Protein AF-0000000087542962 (afdb_homodimer)

InterPro domains:
  IPR029068 Glyoxalase/Bleomycin resistance protein/Dihydroxybiphenyl dioxygenase [G3DSA:3.10.180.10] (22-166)
  IPR029068 Glyoxalase/Bleomycin resistance protein/Dihydroxybiphenyl dioxygenase [SSF54593] (30-166)

Nearest PDB structures (foldseek):
  3gm5-assembly1_A-2  TM=8.476E-01  e=1.235E-12  Caldanaerobacter subterraneus subsp. tengcongensis MB4
  3oa4-assembly1_A-2  TM=7.869E-01  e=2.025E-07  Halalkalibacterium halodurans C-125
  6bu2-assembly1_A  TM=7.088E-01  e=1.108E-06  Mycobacterium tuberculosis H37Rv
  6xbv-assembly1_A-2  TM=6.625E-01  e=1.500E-05  Streptomyces coelicolor A3(2)
  6xbr-assembly1_A-2  TM=6.671E-01  e=2.497E-05  Streptomyces coelicolor A3(2)

Sequence (370 aa):
MQMSHLEQTNVLAALSGGAEIDAFLGNVVEIAIVTRDHKRTMDGLLKLGIGPWRVYTFSPENTQNQTYHGEPADFVLKVCFAQSGNMVWELMEPVSGPTIFADFLEKHGEGIQHVAYDCNNIPFEERIAELQRRGFKCVQSGSWMGVNHFAFFGTEADTTTVFETYAFPDDWDYPEPESWYPPRAMQMSHLEQTNVLAALSGGAEIDAFLGNVVEIAIVTRDHKRTMDGLLKLGIGPWRVYTFSPENTQNQTYHGEPADFVLKVCFAQSGNMVWELMEPVSGPTIFADFLEKHGEGIQHVAYDCNNIPFEERIAELQRRGFKCVQSGSWMGVNHFAFFGTEADTTTVFETYAFPDDWDYPEPESWYPPRA

Structure (mmCIF, N/CA/C/O backbone):
data_AF-0000000087542962-model_v1
#
loop_
_entity.id
_entity.type
_entity.pdbx_description
1 polymer 'VOC domain-containing protein'
#
loop_
_atom_site.group_PDB
_atom_site.id
_atom_site.type_symbol
_atom_site.label_atom_id
_atom_site.label_alt_id
_atom_site.label_comp_id
_atom_site.label_asym_id
_atom_site.label_entity_id
_atom_site.label_seq_id
_atom_site.pdbx_PDB_ins_code
_atom_site.Cartn_x
_atom_site.Cartn_y
_atom_site.Cartn_z
_atom_site.occupancy
_atom_site.B_iso_or_equiv
_atom_site.auth_seq_id
_atom_site.auth_comp_id
_atom_site.auth_asym_id
_atom_site.auth_atom_id
_atom_site.pdbx_PDB_model_num
ATOM 1 N N . MET A 1 1 ? -1.72 -30.922 13.5 1 23.69 1 MET A N 1
ATOM 2 C CA . MET A 1 1 ? -0.36 -30.391 13.445 1 23.69 1 MET A CA 1
ATOM 3 C C . MET A 1 1 ? -0.35 -28.984 12.867 1 23.69 1 MET A C 1
ATOM 5 O O . MET A 1 1 ? -0.838 -28.766 11.758 1 23.69 1 MET A O 1
ATOM 9 N N . GLN A 1 2 ? -0.359 -27.984 13.539 1 29.05 2 GLN A N 1
ATOM 10 C CA . GLN A 1 2 ? -0.617 -26.609 13.125 1 29.05 2 GLN A CA 1
ATOM 11 C C . GLN A 1 2 ? 0.377 -26.156 12.062 1 29.05 2 GLN A C 1
ATOM 13 O O . GLN A 1 2 ? 1.591 -26.234 12.258 1 29.05 2 GLN A O 1
ATOM 18 N N . MET A 1 3 ? 0.211 -26.469 10.812 1 35.22 3 MET A N 1
ATOM 19 C CA . MET A 1 3 ? 1.156 -26.203 9.734 1 35.22 3 MET A CA 1
ATOM 20 C C . MET A 1 3 ? 1.858 -24.859 9.93 1 35.22 3 MET A C 1
ATOM 22 O O . MET A 1 3 ? 1.21 -23.859 10.211 1 35.22 3 MET A O 1
ATOM 26 N N . SER A 1 4 ? 2.982 -24.906 10.492 1 40.47 4 SER A N 1
ATOM 27 C CA . SER A 1 4 ? 3.859 -23.766 10.773 1 40.47 4 SER A CA 1
ATOM 28 C C . SER A 1 4 ? 3.895 -22.797 9.602 1 40.47 4 SER A C 1
ATOM 30 O O . SER A 1 4 ? 4.152 -23.203 8.461 1 40.47 4 SER A O 1
ATOM 32 N N . HIS A 1 5 ? 2.875 -22.062 9.367 1 51.81 5 HIS A N 1
ATOM 33 C CA . HIS A 1 5 ? 2.826 -21.016 8.352 1 51.81 5 HIS A CA 1
ATOM 34 C C . HIS A 1 5 ? 4.02 -20.062 8.477 1 51.81 5 HIS A C 1
ATOM 36 O O . HIS A 1 5 ? 4.543 -19.859 9.578 1 51.81 5 HIS A O 1
ATOM 42 N N . LEU A 1 6 ? 4.816 -20.062 7.469 1 60 6 LEU A N 1
ATOM 43 C CA . LEU A 1 6 ? 5.891 -19.078 7.449 1 60 6 LEU A CA 1
ATOM 44 C C . LEU A 1 6 ? 5.402 -17.734 7.953 1 60 6 LEU A C 1
ATOM 46 O O . LEU A 1 6 ? 4.516 -17.125 7.348 1 60 6 LEU A O 1
ATOM 50 N N . GLU A 1 7 ? 5.746 -17.531 9.172 1 80.25 7 GLU A N 1
ATOM 51 C CA . GLU A 1 7 ? 5.379 -16.297 9.859 1 80.25 7 GLU A CA 1
ATOM 52 C C . GLU A 1 7 ? 6.027 -15.086 9.203 1 80.25 7 GLU A C 1
ATOM 54 O O . GLU A 1 7 ? 7.145 -15.172 8.688 1 80.25 7 GLU A O 1
ATOM 59 N N . GLN A 1 8 ? 5.246 -14.078 8.945 1 86.38 8 GLN A N 1
ATOM 60 C CA . GLN A 1 8 ? 5.688 -12.812 8.367 1 86.38 8 GLN A CA 1
ATOM 61 C C . GLN A 1 8 ? 7.047 -12.398 8.93 1 86.38 8 GLN A C 1
ATOM 63 O O . GLN A 1 8 ? 7.91 -11.922 8.188 1 86.38 8 GLN A O 1
ATOM 68 N N . THR A 1 9 ? 7.215 -12.633 10.18 1 85.81 9 THR A N 1
ATOM 69 C CA . THR A 1 9 ? 8.469 -12.258 10.812 1 85.81 9 THR A CA 1
ATOM 70 C C . THR A 1 9 ? 9.641 -13.023 10.203 1 85.81 9 THR A C 1
ATOM 72 O O . THR A 1 9 ? 10.719 -12.469 10.008 1 85.81 9 THR A O 1
ATOM 75 N N . ASN A 1 10 ? 9.469 -14.289 9.867 1 85.69 10 ASN A N 1
ATOM 76 C CA . ASN A 1 10 ? 10.516 -15.102 9.258 1 85.69 10 ASN A CA 1
ATOM 77 C C . ASN A 1 10 ? 10.805 -14.672 7.828 1 85.69 10 ASN A C 1
ATOM 79 O O . ASN A 1 10 ? 11.961 -14.656 7.398 1 85.69 10 ASN A O 1
ATOM 83 N N . VAL A 1 11 ? 9.781 -14.312 7.129 1 88.38 11 VAL A N 1
ATOM 84 C CA . VAL A 1 11 ? 9.93 -13.844 5.758 1 88.38 11 VAL A CA 1
ATOM 85 C C . VAL A 1 11 ? 10.766 -12.57 5.734 1 88.38 11 VAL A C 1
ATOM 87 O O . VAL A 1 11 ? 11.711 -12.453 4.957 1 88.38 11 VAL A O 1
ATOM 90 N N . LEU A 1 12 ? 10.445 -11.688 6.613 1 90.38 12 LEU A N 1
ATOM 91 C CA . LEU A 1 12 ? 11.125 -10.398 6.676 1 90.38 12 LEU A CA 1
ATOM 92 C C . LEU A 1 12 ? 12.586 -10.57 7.066 1 90.38 12 LEU A C 1
ATOM 94 O O . LEU A 1 12 ? 13.477 -9.945 6.477 1 90.38 12 LEU A O 1
ATOM 98 N N . ALA A 1 13 ? 12.844 -11.414 8 1 87.31 13 ALA A N 1
ATOM 99 C CA . ALA A 1 13 ? 14.211 -11.672 8.43 1 87.31 13 ALA A CA 1
ATOM 100 C C . ALA A 1 13 ? 15.031 -12.281 7.293 1 87.31 13 ALA A C 1
ATOM 102 O O . ALA A 1 13 ? 16.203 -11.914 7.098 1 87.31 13 ALA A O 1
ATOM 103 N N . ALA A 1 14 ? 14.422 -13.164 6.562 1 87.56 14 ALA A N 1
ATOM 104 C CA . ALA A 1 14 ? 15.117 -13.836 5.465 1 87.56 14 ALA A CA 1
ATOM 105 C C . ALA A 1 14 ? 15.461 -12.852 4.352 1 87.56 14 ALA A C 1
ATOM 107 O O . ALA A 1 14 ? 16.5 -12.969 3.713 1 87.56 14 ALA A O 1
ATOM 108 N N . LEU A 1 15 ? 14.742 -11.859 4.145 1 91.81 15 LEU A N 1
ATOM 109 C CA . LEU A 1 15 ? 14.906 -10.93 3.027 1 91.81 15 LEU A CA 1
ATOM 110 C C . LEU A 1 15 ? 16.125 -10.039 3.236 1 91.81 15 LEU A C 1
ATOM 112 O O . LEU A 1 15 ? 16.812 -9.688 2.277 1 91.81 15 LEU A O 1
ATOM 116 N N . SER A 1 16 ? 16.344 -9.719 4.453 1 88.38 16 SER A N 1
ATOM 117 C CA . SER A 1 16 ? 17.453 -8.812 4.723 1 88.38 16 SER A CA 1
ATOM 118 C C . SER A 1 16 ? 18.797 -9.516 4.57 1 88.38 16 SER A C 1
ATOM 120 O O . SER A 1 16 ? 19.828 -8.867 4.41 1 88.38 16 SER A O 1
ATOM 122 N N . GLY A 1 17 ? 18.781 -10.828 4.605 1 84.69 17 GLY A N 1
ATOM 123 C CA . GLY A 1 17 ? 20.016 -11.586 4.469 1 84.69 17 GLY A CA 1
ATOM 124 C C . GLY A 1 17 ? 21.047 -11.258 5.527 1 84.69 17 GLY A C 1
ATOM 125 O O . GLY A 1 17 ? 22.234 -11.203 5.238 1 84.69 17 GLY A O 1
ATOM 126 N N . GLY A 1 18 ? 20.625 -10.812 6.629 1 84.94 18 GLY A N 1
ATOM 127 C CA . GLY A 1 18 ? 21.531 -10.516 7.727 1 84.94 18 GLY A CA 1
ATOM 128 C C . GLY A 1 18 ? 22.016 -9.078 7.723 1 84.94 18 GLY A C 1
ATOM 129 O O . GLY A 1 18 ? 22.719 -8.648 8.648 1 84.94 18 GLY A O 1
ATOM 130 N N . ALA A 1 19 ? 21.688 -8.336 6.688 1 87.69 19 ALA A N 1
ATOM 131 C CA . ALA A 1 19 ? 22.094 -6.934 6.641 1 87.69 19 ALA A CA 1
ATOM 132 C C . ALA A 1 19 ? 21.328 -6.105 7.668 1 87.69 19 ALA A C 1
ATOM 134 O O . ALA A 1 19 ? 20.172 -6.41 7.98 1 87.69 19 ALA A O 1
ATOM 135 N N . GLU A 1 20 ? 22.016 -5.094 8.164 1 86.81 20 GLU A N 1
ATOM 136 C CA . GLU A 1 20 ? 21.328 -4.137 9.023 1 86.81 20 GLU A CA 1
ATOM 137 C C . GLU A 1 20 ? 20.297 -3.34 8.242 1 86.81 20 GLU A C 1
ATOM 139 O O . GLU A 1 20 ? 20.547 -2.896 7.125 1 86.81 20 GLU A O 1
ATOM 144 N N . ILE A 1 21 ? 19.172 -3.119 8.875 1 87.88 21 ILE A N 1
ATOM 145 C CA . ILE A 1 21 ? 18.078 -2.41 8.234 1 87.88 21 ILE A CA 1
ATOM 146 C C . ILE A 1 21 ? 17.938 -1.012 8.836 1 87.88 21 ILE A C 1
ATOM 148 O O . ILE A 1 21 ? 18.062 -0.837 10.055 1 87.88 21 ILE A O 1
ATOM 152 N N . ASP A 1 22 ? 17.75 -0.037 7.973 1 92.12 22 ASP A N 1
ATOM 153 C CA . ASP A 1 22 ? 17.453 1.315 8.445 1 92.12 22 ASP A CA 1
ATOM 154 C C . ASP A 1 22 ? 16.141 1.368 9.195 1 92.12 22 ASP A C 1
ATOM 156 O O . ASP A 1 22 ? 15.086 1.039 8.641 1 92.12 22 ASP A O 1
ATOM 160 N N . ALA A 1 23 ? 16.172 1.843 10.352 1 92.19 23 ALA A N 1
ATOM 161 C CA . ALA A 1 23 ? 15 1.72 11.227 1 92.19 23 ALA A CA 1
ATOM 162 C C . ALA A 1 23 ? 14.172 3 11.219 1 92.19 23 ALA A C 1
ATOM 164 O O . ALA A 1 23 ? 13.102 3.059 11.828 1 92.19 23 ALA A O 1
ATOM 165 N N . PHE A 1 24 ? 14.516 3.965 10.5 1 97.44 24 PHE A N 1
ATOM 166 C CA . PHE A 1 24 ? 13.914 5.293 10.586 1 97.44 24 PHE A CA 1
ATOM 167 C C . PHE A 1 24 ? 12.422 5.234 10.297 1 97.44 24 PHE A C 1
ATOM 169 O O . PHE A 1 24 ? 11.617 5.781 11.055 1 97.44 24 PHE A O 1
ATOM 176 N N . LEU A 1 25 ? 12.055 4.52 9.234 1 98.19 25 LEU A N 1
ATOM 177 C CA . LEU A 1 25 ? 10.672 4.57 8.758 1 98.19 25 LEU A CA 1
ATOM 178 C C . LEU A 1 25 ? 9.734 3.846 9.719 1 98.19 25 LEU A C 1
ATOM 180 O O . LEU A 1 25 ? 8.547 4.152 9.781 1 98.19 25 LEU A O 1
ATOM 184 N N . GLY A 1 26 ? 10.258 2.869 10.5 1 97.56 26 GLY A N 1
ATOM 185 C CA . GLY A 1 26 ? 9.391 2.053 11.328 1 97.56 26 GLY A CA 1
ATOM 186 C C . GLY A 1 26 ? 8.484 1.139 10.523 1 97.56 26 GLY A C 1
ATOM 187 O O . GLY A 1 26 ? 8.953 0.395 9.664 1 97.56 26 GLY A O 1
ATOM 188 N N . ASN A 1 27 ? 7.184 1.232 10.797 1 97.38 27 ASN A N 1
ATOM 189 C CA . ASN A 1 27 ? 6.207 0.338 10.18 1 97.38 27 ASN A CA 1
ATOM 190 C C . ASN A 1 27 ? 5.238 1.099 9.281 1 97.38 27 ASN A C 1
ATOM 192 O O . ASN A 1 27 ? 4.898 2.25 9.555 1 97.38 27 ASN A O 1
ATOM 196 N N . VAL A 1 28 ? 4.82 0.425 8.172 1 98.31 28 VAL A N 1
ATOM 197 C CA . VAL A 1 28 ? 3.672 0.927 7.426 1 98.31 28 VAL A CA 1
ATOM 198 C C . VAL A 1 28 ? 2.404 0.791 8.266 1 98.31 28 VAL A C 1
ATOM 200 O O . VAL A 1 28 ? 2.146 -0.268 8.844 1 98.31 28 VAL A O 1
ATOM 203 N N . VAL A 1 29 ? 1.569 1.85 8.297 1 97.88 29 VAL A N 1
ATOM 204 C CA . VAL A 1 29 ? 0.403 1.807 9.172 1 97.88 29 VAL A CA 1
ATOM 205 C C . VAL A 1 29 ? -0.851 2.178 8.375 1 97.88 29 VAL A C 1
ATOM 207 O O . VAL A 1 29 ? -1.971 2.012 8.867 1 97.88 29 VAL A O 1
ATOM 210 N N . GLU A 1 30 ? -0.67 2.631 7.16 1 98.62 30 GLU A N 1
ATOM 211 C CA . GLU A 1 30 ? -1.812 3.076 6.367 1 98.62 30 GLU A CA 1
ATOM 212 C C . GLU A 1 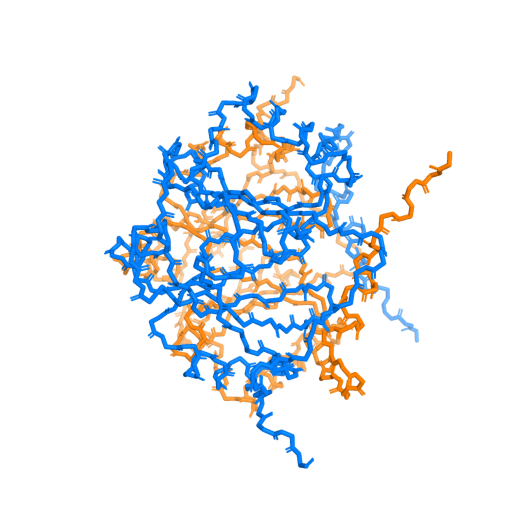30 ? -1.529 2.951 4.875 1 98.62 30 GLU A C 1
ATOM 214 O O . GLU A 1 30 ? -0.422 3.246 4.422 1 98.62 30 GLU A O 1
ATOM 219 N N . ILE A 1 31 ? -2.475 2.539 4.133 1 98.94 31 ILE A N 1
ATOM 220 C CA . ILE A 1 31 ? -2.504 2.529 2.674 1 98.94 31 ILE A CA 1
ATOM 221 C C . ILE A 1 31 ? -3.654 3.4 2.176 1 98.94 31 ILE A C 1
ATOM 223 O O . ILE A 1 31 ? -4.785 3.281 2.656 1 98.94 31 ILE A O 1
ATOM 227 N N . ALA A 1 32 ? -3.352 4.227 1.181 1 98.94 32 ALA A N 1
ATOM 228 C CA . ALA A 1 32 ? -4.375 5.199 0.799 1 98.94 32 ALA A CA 1
ATOM 229 C C . ALA A 1 32 ? -4.648 5.145 -0.701 1 98.94 32 ALA A C 1
ATOM 231 O O . ALA A 1 32 ? -3.725 5.211 -1.512 1 98.94 32 ALA A O 1
ATOM 232 N N . ILE A 1 33 ? -5.914 5.066 -1.034 1 98.94 33 ILE A N 1
ATOM 233 C CA . ILE A 1 33 ? -6.402 5.16 -2.404 1 98.94 33 ILE A CA 1
ATOM 234 C C . ILE A 1 33 ? -6.926 6.57 -2.672 1 98.94 33 ILE A C 1
ATOM 236 O O . ILE A 1 33 ? -7.664 7.129 -1.857 1 98.94 33 ILE A O 1
ATOM 240 N N . VAL A 1 34 ? -6.469 7.129 -3.756 1 98.94 34 VAL A N 1
ATOM 241 C CA . VAL A 1 34 ? -7.09 8.336 -4.289 1 98.94 34 VAL A CA 1
ATOM 242 C C . VAL A 1 34 ? -8.141 7.961 -5.328 1 98.94 34 VAL A C 1
ATOM 244 O O . VAL A 1 34 ? -7.883 7.148 -6.219 1 98.94 34 VAL A O 1
ATOM 247 N N . THR A 1 35 ? -9.359 8.516 -5.199 1 98.94 35 THR A N 1
ATOM 248 C CA . THR A 1 35 ? -10.484 8.117 -6.031 1 98.94 35 THR A CA 1
ATOM 249 C C . THR A 1 35 ? -11.352 9.328 -6.383 1 98.94 35 THR A C 1
ATOM 251 O O . THR A 1 35 ? -11.297 10.352 -5.707 1 98.94 35 THR A O 1
ATOM 254 N N . ARG A 1 36 ? -12.078 9.18 -7.496 1 98.75 36 ARG A N 1
ATOM 255 C CA . ARG A 1 36 ? -13.016 10.219 -7.914 1 98.75 36 ARG A CA 1
ATOM 256 C C . ARG A 1 36 ? -14.391 9.992 -7.289 1 98.75 36 ARG A C 1
ATOM 258 O O . ARG A 1 36 ? -15.266 10.859 -7.367 1 98.75 36 ARG A O 1
ATOM 265 N N . ASP A 1 37 ? -14.57 8.828 -6.688 1 98.81 37 ASP A N 1
ATOM 266 C CA . ASP A 1 37 ? -15.859 8.414 -6.129 1 98.81 37 ASP A CA 1
ATOM 267 C C . ASP A 1 37 ? -15.664 7.469 -4.945 1 98.81 37 ASP A C 1
ATOM 269 O O . ASP A 1 37 ? -15.562 6.254 -5.125 1 98.81 37 ASP A O 1
ATOM 273 N N . HIS A 1 38 ? -15.703 8.055 -3.744 1 98.88 38 HIS A N 1
ATOM 274 C CA . HIS A 1 38 ? -15.383 7.262 -2.561 1 98.88 38 HIS A CA 1
ATOM 275 C C . HIS A 1 38 ? -16.469 6.211 -2.297 1 98.88 38 HIS A C 1
ATOM 277 O O . HIS A 1 38 ? -16.172 5.121 -1.805 1 98.88 38 HIS A O 1
ATOM 283 N N . LYS A 1 39 ? -17.688 6.512 -2.598 1 98.75 39 LYS A N 1
ATOM 284 C CA . LYS A 1 39 ? -18.766 5.543 -2.354 1 98.75 39 LYS A CA 1
ATOM 285 C C . LYS A 1 39 ? -18.594 4.309 -3.24 1 98.75 39 LYS A C 1
ATOM 287 O O . LYS A 1 39 ? -18.703 3.178 -2.764 1 98.75 39 LYS A O 1
ATOM 292 N N . ARG A 1 40 ? -18.344 4.539 -4.523 1 98.81 40 ARG A N 1
ATOM 293 C CA . ARG A 1 40 ? -18.094 3.436 -5.449 1 98.81 40 ARG A CA 1
ATOM 294 C C . ARG A 1 40 ? -16.922 2.592 -4.992 1 98.81 40 ARG A C 1
ATOM 296 O O . ARG A 1 40 ? -16.984 1.36 -5.004 1 98.81 40 ARG A O 1
ATOM 303 N N . THR A 1 41 ? -15.867 3.24 -4.629 1 98.94 41 THR A N 1
ATOM 304 C CA . THR A 1 41 ? -14.664 2.529 -4.195 1 98.94 41 THR A CA 1
ATOM 305 C C . THR A 1 41 ? -14.93 1.739 -2.92 1 98.94 41 THR A C 1
ATOM 307 O O . THR A 1 41 ? -14.508 0.588 -2.795 1 98.94 41 THR A O 1
ATOM 310 N N . MET A 1 42 ? -15.695 2.336 -1.95 1 98.81 42 MET A N 1
ATOM 311 C CA . MET A 1 42 ? -16.047 1.625 -0.723 1 98.81 42 MET A CA 1
ATOM 312 C C . MET A 1 42 ? -16.906 0.401 -1.026 1 98.81 42 MET A C 1
ATOM 314 O O . MET A 1 42 ? -16.719 -0.653 -0.414 1 98.81 42 MET A O 1
ATOM 318 N N . ASP A 1 43 ? -17.828 0.551 -2.012 1 98.81 43 ASP A N 1
ATOM 319 C CA . ASP A 1 43 ? -18.641 -0.594 -2.416 1 98.81 43 ASP A CA 1
ATOM 320 C C . ASP A 1 43 ? -17.766 -1.76 -2.859 1 98.81 43 ASP A C 1
ATOM 322 O O . ASP A 1 43 ? -17.984 -2.904 -2.461 1 98.81 43 ASP A O 1
ATOM 326 N N . GLY A 1 44 ? -16.812 -1.454 -3.633 1 98.81 44 GLY A N 1
ATOM 327 C CA . GLY A 1 44 ? -15.891 -2.484 -4.09 1 98.81 44 GLY A CA 1
ATOM 328 C C . GLY A 1 44 ? -15.086 -3.111 -2.965 1 98.81 44 GLY A C 1
ATOM 329 O O . GLY A 1 44 ? -14.93 -4.336 -2.914 1 98.81 44 GLY A O 1
ATOM 330 N N . LEU A 1 45 ? -14.594 -2.314 -2.055 1 98.81 45 LEU A N 1
ATOM 331 C CA . LEU A 1 45 ? -13.75 -2.793 -0.964 1 98.81 45 LEU A CA 1
ATOM 332 C C . LEU A 1 45 ? -14.562 -3.604 0.037 1 98.81 45 LEU A C 1
ATOM 334 O O . LEU A 1 45 ? -14.055 -4.547 0.642 1 98.81 45 LEU A O 1
ATOM 338 N N . LEU A 1 46 ? -15.805 -3.264 0.169 1 98.31 46 LEU A N 1
ATOM 339 C CA . LEU A 1 46 ? -16.688 -4.023 1.043 1 98.31 46 LEU A CA 1
ATOM 340 C C . LEU A 1 46 ? -16.828 -5.461 0.555 1 98.31 46 LEU A C 1
ATOM 342 O O . LEU A 1 46 ? -16.969 -6.383 1.361 1 98.31 46 LEU A O 1
ATOM 346 N N . LYS A 1 47 ? -16.781 -5.664 -0.783 1 98.38 47 LYS A N 1
ATOM 347 C CA . LYS A 1 47 ? -16.844 -7.02 -1.319 1 98.38 47 LYS A CA 1
ATOM 348 C C . LYS A 1 47 ? -15.672 -7.859 -0.837 1 98.38 47 LYS A C 1
ATOM 350 O O . LYS A 1 47 ? -15.773 -9.086 -0.749 1 98.38 47 LYS A O 1
ATOM 355 N N . LEU A 1 48 ? -14.602 -7.191 -0.511 1 98.56 48 LEU A N 1
ATOM 356 C CA . LEU A 1 48 ? -13.406 -7.875 -0.026 1 98.56 48 LEU A CA 1
ATOM 357 C C . LEU A 1 48 ? -13.438 -8.008 1.493 1 98.56 48 LEU A C 1
ATOM 359 O O . LEU A 1 48 ? -12.547 -8.625 2.084 1 98.56 48 LEU A O 1
ATOM 363 N N . GLY A 1 49 ? -14.398 -7.348 2.133 1 97.5 49 GLY A N 1
ATOM 364 C CA . GLY A 1 49 ? -14.508 -7.379 3.584 1 97.5 49 GLY A CA 1
ATOM 365 C C . GLY A 1 49 ? -13.812 -6.211 4.258 1 97.5 49 GLY A C 1
ATOM 366 O O . GLY A 1 49 ? -13.562 -6.242 5.465 1 97.5 49 GLY A O 1
ATOM 367 N N . ILE A 1 50 ? -13.461 -5.246 3.529 1 98.25 50 ILE A N 1
ATOM 368 C CA . ILE A 1 50 ? -12.836 -4.066 4.113 1 98.25 50 ILE A CA 1
ATOM 369 C C . ILE A 1 50 ? -13.898 -3.025 4.445 1 98.25 50 ILE A C 1
ATOM 371 O O . ILE A 1 50 ? -14.531 -2.469 3.545 1 98.25 50 ILE A O 1
ATOM 375 N N . GLY A 1 51 ? -14.086 -2.727 5.719 1 96.56 51 GLY A N 1
ATOM 376 C CA . GLY A 1 51 ? -15.133 -1.887 6.277 1 96.56 51 GLY A CA 1
ATOM 377 C C . GLY A 1 51 ? -15.57 -2.322 7.664 1 96.56 51 GLY A C 1
ATOM 378 O O . GLY A 1 51 ? -15.055 -3.309 8.203 1 96.56 51 GLY A O 1
ATOM 379 N N . PRO A 1 52 ? -16.469 -1.612 8.344 1 97.19 52 PRO A N 1
ATOM 380 C CA . PRO A 1 52 ? -17.188 -0.417 7.887 1 97.19 52 PRO A CA 1
ATOM 381 C C . PRO A 1 52 ? -16.281 0.806 7.785 1 97.19 52 PRO A C 1
ATOM 383 O O . PRO A 1 52 ? -15.133 0.773 8.258 1 97.19 52 PRO A O 1
ATOM 386 N N . TRP A 1 53 ? -16.828 1.77 7.023 1 98.12 53 TRP A N 1
ATOM 387 C CA . TRP A 1 53 ? -16.047 2.975 6.75 1 98.12 53 TRP A CA 1
ATOM 388 C C . TRP A 1 53 ? -16.609 4.168 7.523 1 98.12 53 TRP A C 1
ATOM 390 O O . TRP A 1 53 ? -17.828 4.332 7.629 1 98.12 53 TRP A O 1
ATOM 400 N N . ARG A 1 54 ? -15.688 4.953 8.086 1 98.5 54 ARG A N 1
ATOM 401 C CA . ARG A 1 54 ? -15.977 6.301 8.562 1 98.5 54 ARG A CA 1
ATOM 402 C C . ARG A 1 54 ? -15.75 7.332 7.465 1 98.5 54 ARG A C 1
ATOM 404 O O . ARG A 1 54 ? -14.688 7.352 6.84 1 98.5 54 ARG A O 1
ATOM 411 N N . VAL A 1 55 ? -16.719 8.219 7.273 1 98.75 55 VAL A N 1
ATOM 412 C CA . VAL A 1 55 ? -16.609 9.211 6.211 1 98.75 55 VAL A CA 1
ATOM 413 C C . VAL A 1 55 ? -16.5 10.609 6.82 1 98.75 55 VAL A C 1
ATOM 415 O O . VAL A 1 55 ? -17.328 11 7.641 1 98.75 55 VAL A O 1
ATOM 418 N N . TYR A 1 56 ? -15.484 11.352 6.406 1 98.81 56 TYR A N 1
ATOM 419 C CA . TYR A 1 56 ? -15.234 12.703 6.883 1 98.81 56 TYR A CA 1
ATOM 420 C C . TYR A 1 56 ? -15.008 13.656 5.715 1 98.81 56 TYR A C 1
ATOM 422 O O . TYR A 1 56 ? -14.805 13.219 4.578 1 98.81 56 TYR A O 1
ATOM 430 N N . THR A 1 57 ? -15.125 14.93 6.043 1 98.81 57 THR A N 1
ATOM 431 C CA . THR A 1 57 ? -14.648 16 5.176 1 98.81 57 THR A CA 1
ATOM 432 C C . THR A 1 57 ? -13.562 16.812 5.867 1 98.81 57 THR A C 1
ATOM 434 O O . THR A 1 57 ? -13.773 17.328 6.969 1 98.81 57 THR A O 1
ATOM 437 N N . PHE A 1 58 ? -12.398 16.859 5.277 1 98.81 58 PHE A N 1
ATOM 438 C CA . PHE A 1 58 ? -11.352 17.781 5.707 1 98.81 58 PHE A CA 1
ATOM 439 C C . PHE A 1 58 ? -11.453 19.094 4.949 1 98.81 58 PHE A C 1
ATOM 441 O O . PHE A 1 58 ? -11.469 19.109 3.715 1 98.81 58 PHE A O 1
ATOM 448 N N . SER A 1 59 ? -11.562 20.141 5.625 1 98.69 59 SER A N 1
ATOM 449 C CA . SER A 1 59 ? -11.711 21.484 5.055 1 98.69 59 SER A CA 1
ATOM 450 C C . SER A 1 59 ? -10.969 22.516 5.883 1 98.69 59 SER A C 1
ATOM 452 O O . SER A 1 59 ? -10.508 22.234 6.988 1 98.69 59 SER A O 1
ATOM 454 N N . PRO A 1 60 ? -10.82 23.766 5.312 1 98.5 60 PRO A N 1
ATOM 455 C CA . PRO A 1 60 ? -10.164 24.812 6.094 1 98.5 60 PRO A CA 1
ATOM 456 C C . PRO A 1 60 ? -10.852 25.062 7.43 1 98.5 60 PRO A C 1
ATOM 458 O O . PRO A 1 60 ? -10.242 25.625 8.344 1 98.5 60 PRO A O 1
ATOM 461 N N . GLU A 1 61 ? -12.102 24.672 7.598 1 98.25 61 GLU A N 1
ATOM 462 C CA . GLU A 1 61 ? -12.859 24.906 8.82 1 98.25 61 GLU A CA 1
ATOM 463 C C . GLU A 1 61 ? -12.398 23.984 9.945 1 98.25 61 GLU A C 1
ATOM 465 O O . GLU A 1 61 ? -12.547 24.297 11.125 1 98.25 61 GLU A O 1
ATOM 470 N N . ASN A 1 62 ? -11.867 22.797 9.562 1 98.38 62 ASN A N 1
ATOM 471 C CA . ASN A 1 62 ? -11.523 21.844 10.617 1 98.38 62 ASN A CA 1
ATOM 472 C C . ASN A 1 62 ? -10.102 21.312 10.453 1 98.38 62 ASN A C 1
ATOM 474 O O . ASN A 1 62 ? -9.648 20.5 11.258 1 98.38 62 ASN A O 1
ATOM 478 N N . THR A 1 63 ? -9.406 21.719 9.445 1 98.44 63 THR A N 1
ATOM 479 C CA . THR A 1 63 ? -8.023 21.344 9.172 1 98.44 63 THR A CA 1
ATOM 480 C C . THR A 1 63 ? -7.152 22.594 9.023 1 98.44 63 THR A C 1
ATOM 482 O O . THR A 1 63 ? -7.281 23.344 8.055 1 98.44 63 THR A O 1
ATOM 485 N N . GLN A 1 64 ? -6.215 22.781 9.953 1 98.19 64 GLN A N 1
ATOM 486 C CA . GLN A 1 64 ? -5.379 23.969 10.008 1 98.19 64 GLN A CA 1
ATOM 487 C C . GLN A 1 64 ? -4.043 23.75 9.305 1 98.19 64 GLN A C 1
ATOM 489 O O . GLN A 1 64 ? -3.662 22.594 9.047 1 98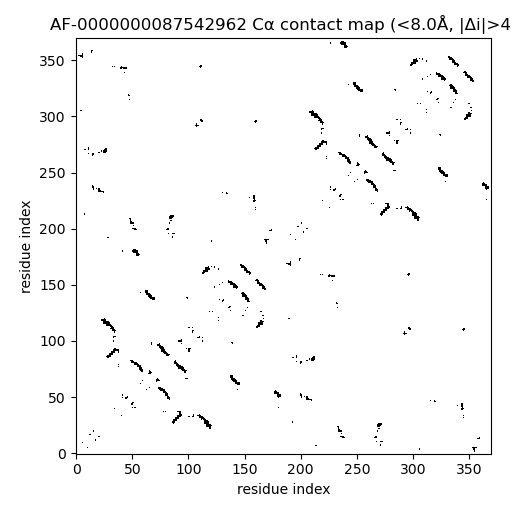.19 64 GLN A O 1
ATOM 494 N N . ASN A 1 65 ? -3.379 24.859 8.953 1 98.06 65 ASN A N 1
ATOM 495 C CA . ASN A 1 65 ? -2.025 24.859 8.406 1 98.06 65 ASN A CA 1
ATOM 496 C C . ASN A 1 65 ? -1.932 24 7.145 1 98.06 65 ASN A C 1
ATOM 498 O O . ASN A 1 65 ? -0.976 23.25 6.969 1 98.06 65 ASN A O 1
ATOM 502 N N . GLN A 1 66 ? -3 24.094 6.348 1 98.81 66 GLN A N 1
ATOM 503 C CA . GLN A 1 66 ? -2.992 23.391 5.066 1 98.81 66 GLN A CA 1
ATOM 504 C C . GLN A 1 66 ? -1.923 23.953 4.137 1 98.81 66 GLN A C 1
ATOM 506 O O . GLN A 1 66 ? -1.835 25.172 3.947 1 98.81 66 GLN A O 1
ATOM 511 N N . THR A 1 67 ? -1.101 23.078 3.586 1 98.81 67 THR A N 1
ATOM 512 C CA . THR A 1 67 ? -0.09 23.516 2.631 1 98.81 67 THR A CA 1
ATOM 513 C C . THR A 1 67 ? -0.136 22.672 1.365 1 98.81 67 THR A C 1
ATOM 515 O O . THR A 1 67 ? -0.606 21.531 1.393 1 98.81 67 THR A O 1
ATOM 518 N N . TYR A 1 68 ? 0.289 23.172 0.291 1 98.81 68 TYR A N 1
ATOM 519 C CA . TYR A 1 68 ? 0.494 22.547 -1.01 1 98.81 68 TYR A CA 1
ATOM 520 C C . TYR A 1 68 ? 1.787 23.031 -1.652 1 98.81 68 TYR A C 1
ATOM 522 O O . TYR A 1 68 ? 1.927 24.219 -1.957 1 98.81 68 TYR A O 1
ATOM 530 N N . HIS A 1 69 ? 2.693 22.141 -1.812 1 97.94 69 HIS A N 1
ATOM 531 C CA . HIS A 1 69 ? 4.02 22.406 -2.363 1 97.94 69 HIS A CA 1
ATOM 532 C C . HIS A 1 69 ? 4.695 23.562 -1.655 1 97.94 69 HIS A C 1
ATOM 534 O O . HIS A 1 69 ? 5.184 24.5 -2.307 1 97.94 69 HIS A O 1
ATOM 540 N N . GLY A 1 70 ? 4.59 23.516 -0.338 1 95.31 70 GLY A N 1
ATOM 541 C CA . GLY A 1 70 ? 5.371 24.406 0.501 1 95.31 70 GLY A CA 1
ATOM 542 C C . GLY A 1 70 ? 4.684 25.734 0.761 1 95.31 70 GLY A C 1
ATOM 543 O O . GLY A 1 70 ? 5.184 26.547 1.535 1 95.31 70 GLY A O 1
ATOM 544 N N . GLU A 1 71 ? 3.512 25.906 0.15 1 98.25 71 GLU A N 1
ATOM 545 C CA . GLU A 1 71 ? 2.775 27.156 0.338 1 98.25 71 GLU A CA 1
ATOM 546 C C . GLU A 1 71 ? 1.421 26.906 0.993 1 98.25 71 GLU A C 1
ATOM 548 O O . GLU A 1 71 ? 0.797 25.859 0.763 1 98.25 71 GLU A O 1
ATOM 553 N N . PRO A 1 72 ? 1.007 27.922 1.803 1 98.44 72 PRO A N 1
ATOM 554 C CA . PRO A 1 72 ? -0.356 27.781 2.318 1 98.44 72 PRO A CA 1
ATOM 555 C C . PRO A 1 72 ? -1.395 27.625 1.21 1 98.44 72 PRO A C 1
ATOM 557 O O . PRO A 1 72 ? -1.292 28.281 0.17 1 98.44 72 PRO A O 1
ATOM 560 N N . ALA A 1 73 ? -2.371 26.734 1.353 1 98.62 73 ALA A N 1
ATOM 561 C CA . ALA A 1 73 ? -3.414 26.5 0.356 1 98.62 73 ALA A CA 1
ATOM 562 C C . ALA A 1 73 ? -4.676 25.938 1.003 1 98.62 73 ALA A C 1
ATOM 564 O O . ALA A 1 73 ? -4.605 24.984 1.78 1 98.62 73 ALA A O 1
ATOM 565 N N . ASP A 1 74 ? -5.773 26.5 0.657 1 98.62 74 ASP A N 1
ATOM 566 C CA . ASP A 1 74 ? -7.059 25.953 1.084 1 98.62 74 ASP A CA 1
ATOM 567 C C . ASP A 1 74 ? -7.473 24.781 0.198 1 98.62 74 ASP A C 1
ATOM 569 O O . ASP A 1 74 ? -7.469 24.891 -1.03 1 98.62 74 ASP A O 1
ATOM 573 N N . PHE A 1 75 ? -7.816 23.656 0.829 1 98.88 75 PHE A N 1
ATOM 574 C CA . PHE A 1 75 ? -8.344 22.531 0.068 1 98.88 75 PHE A CA 1
ATOM 575 C C . PHE A 1 75 ? -9.422 21.797 0.862 1 98.88 75 PHE A C 1
ATOM 577 O O . PHE A 1 75 ? -9.5 21.938 2.084 1 98.88 75 PHE A O 1
ATOM 584 N N . VAL A 1 76 ? -10.266 21.125 0.153 1 98.94 76 VAL A N 1
ATOM 585 C CA . VAL A 1 76 ? -11.32 20.297 0.719 1 98.94 76 VAL A CA 1
ATOM 586 C C . VAL A 1 76 ? -11.188 18.859 0.192 1 98.94 76 VAL A C 1
ATOM 588 O O . VAL A 1 76 ? -11.031 18.656 -1.013 1 98.94 76 VAL A O 1
ATOM 591 N N . LEU A 1 77 ? -11.227 17.891 1.109 1 98.94 77 LEU A N 1
ATOM 592 C CA . LEU A 1 77 ? -11.109 16.484 0.788 1 98.94 77 LEU A CA 1
ATOM 593 C C . LEU A 1 77 ? -12.211 15.672 1.465 1 98.94 77 LEU A C 1
ATOM 595 O O . LEU A 1 77 ? -12.531 15.914 2.633 1 98.94 77 LEU A O 1
ATOM 599 N N . LYS A 1 78 ? -12.836 14.805 0.704 1 98.94 78 LYS A N 1
ATOM 600 C CA . LYS A 1 78 ? -13.492 13.68 1.364 1 98.94 78 LYS A CA 1
ATOM 601 C C . LYS A 1 78 ? -12.477 12.625 1.79 1 98.94 78 LYS A C 1
ATOM 603 O O . LYS A 1 78 ? -11.633 12.211 0.993 1 98.94 78 LYS A O 1
ATOM 608 N N . VAL A 1 79 ? -12.516 12.242 3.041 1 98.94 79 VAL A N 1
ATOM 609 C CA . VAL A 1 79 ? -11.562 11.289 3.604 1 98.94 79 VAL A CA 1
ATOM 610 C C . VAL A 1 79 ? -12.312 10.172 4.332 1 98.94 79 VAL A C 1
ATOM 612 O O . VAL A 1 79 ? -13.117 10.445 5.23 1 98.94 79 VAL A O 1
ATOM 615 N N . CYS A 1 80 ? -12.094 8.969 3.936 1 98.88 80 CYS A N 1
ATOM 616 C CA . CYS A 1 80 ? -12.742 7.805 4.531 1 98.88 80 CYS A CA 1
ATOM 617 C C . CYS A 1 80 ? -11.711 6.863 5.145 1 98.88 80 CYS A C 1
ATOM 619 O O . CYS A 1 80 ? -10.641 6.648 4.57 1 98.88 80 CYS A O 1
ATOM 621 N N . PHE A 1 81 ? -12.086 6.289 6.316 1 98.62 81 PHE A N 1
ATOM 622 C CA . PHE A 1 81 ? -11.156 5.387 6.992 1 98.62 81 PHE A CA 1
ATOM 623 C C . PHE A 1 81 ? -11.836 4.062 7.316 1 98.62 81 PHE A C 1
ATOM 625 O O . PHE A 1 81 ? -13 4.035 7.711 1 98.62 81 PHE A O 1
ATOM 632 N N . ALA A 1 82 ? -11.117 3.023 7.191 1 97.88 82 ALA A N 1
ATOM 633 C CA . ALA A 1 82 ? -11.484 1.689 7.664 1 97.88 82 ALA A CA 1
ATOM 634 C C . ALA A 1 82 ? -10.25 0.914 8.125 1 97.88 82 ALA A C 1
ATOM 636 O O . ALA A 1 82 ? -9.117 1.331 7.867 1 97.88 82 ALA A O 1
ATOM 637 N N . GLN A 1 83 ? -10.453 -0.107 8.836 1 96.06 83 GLN A N 1
ATOM 638 C CA . GLN A 1 83 ? -9.367 -1.019 9.18 1 96.06 83 GLN A CA 1
ATOM 639 C C . GLN A 1 83 ? -9.508 -2.344 8.438 1 96.06 83 GLN A C 1
ATOM 641 O O . GLN A 1 83 ? -10.617 -2.795 8.164 1 96.06 83 GLN A O 1
ATOM 646 N N . SER A 1 84 ? -8.484 -2.93 8.109 1 96.81 84 SER A N 1
ATOM 647 C CA . SER A 1 84 ? -8.383 -4.301 7.613 1 96.81 84 SER A CA 1
ATOM 648 C C . SER A 1 84 ? -7.121 -4.984 8.141 1 96.81 84 SER A C 1
ATOM 650 O O . SER A 1 84 ? -6.016 -4.699 7.672 1 96.81 84 SER A O 1
ATOM 652 N N . GLY A 1 85 ? -7.305 -5.844 9.117 1 95.38 85 GLY A N 1
ATOM 653 C CA . GLY A 1 85 ? -6.156 -6.488 9.727 1 95.38 85 GLY A CA 1
ATOM 654 C C . GLY A 1 85 ? -5.223 -5.512 10.414 1 95.38 85 GLY A C 1
ATOM 655 O O . GLY A 1 85 ? -5.617 -4.828 11.359 1 95.38 85 GLY A O 1
ATOM 656 N N . ASN A 1 86 ? -4.059 -5.414 9.867 1 95.38 86 ASN A N 1
ATOM 657 C CA . ASN A 1 86 ? -3 -4.617 10.477 1 95.38 86 ASN A CA 1
ATOM 658 C C . ASN A 1 86 ? -2.914 -3.229 9.852 1 95.38 86 ASN A C 1
ATOM 660 O O . ASN A 1 86 ? -1.959 -2.49 10.094 1 95.38 86 ASN A O 1
ATOM 664 N N . MET A 1 87 ? -3.871 -2.877 9.086 1 97.44 87 MET A N 1
ATOM 665 C CA . MET A 1 87 ? -3.703 -1.68 8.273 1 97.44 87 MET A CA 1
ATOM 666 C C . MET A 1 87 ? -4.918 -0.768 8.383 1 97.44 87 MET A C 1
ATOM 668 O O . MET A 1 87 ? -6.059 -1.239 8.367 1 97.44 87 MET A O 1
ATOM 672 N N . VAL A 1 88 ? -4.609 0.512 8.453 1 97.69 88 VAL A N 1
ATOM 673 C CA . VAL A 1 88 ? -5.629 1.502 8.125 1 97.69 88 VAL A CA 1
ATOM 674 C C . VAL A 1 88 ? -5.746 1.637 6.605 1 97.69 88 VAL A C 1
ATOM 676 O O . VAL A 1 88 ? -4.738 1.785 5.91 1 97.69 88 VAL A O 1
ATOM 679 N N . TRP A 1 89 ? -6.906 1.517 6.07 1 98.75 89 TRP A N 1
ATOM 680 C CA . TRP A 1 89 ? -7.195 1.909 4.695 1 98.75 89 TRP A CA 1
ATOM 681 C C . TRP A 1 89 ? -7.828 3.297 4.648 1 98.75 89 TRP A C 1
ATOM 683 O O . TRP A 1 89 ? -8.75 3.592 5.414 1 98.75 89 TRP A O 1
ATOM 693 N N . GLU A 1 90 ? -7.32 4.098 3.797 1 98.94 90 GLU A N 1
ATOM 694 C CA . GLU A 1 90 ? -7.793 5.469 3.629 1 98.94 90 GLU A CA 1
ATOM 695 C C . GLU A 1 90 ? -8.211 5.738 2.186 1 98.94 90 GLU A C 1
ATOM 697 O O . GLU A 1 90 ? -7.52 5.332 1.25 1 98.94 90 GLU A O 1
ATOM 702 N N . LEU A 1 91 ? -9.359 6.379 1.988 1 98.94 91 LEU A N 1
ATOM 703 C CA . LEU A 1 91 ? -9.75 6.938 0.697 1 98.94 91 LEU A CA 1
ATOM 704 C C . LEU A 1 91 ? -9.688 8.461 0.723 1 98.94 91 LEU A C 1
ATOM 706 O O . LEU A 1 91 ? -10.156 9.086 1.677 1 98.94 91 LEU A O 1
ATOM 710 N N . MET A 1 92 ? -9.109 8.984 -0.287 1 98.88 92 MET A N 1
ATOM 711 C CA . MET A 1 92 ? -9.062 10.43 -0.466 1 98.88 92 MET A CA 1
ATOM 712 C C . MET A 1 92 ? -9.719 10.844 -1.78 1 98.88 92 MET A C 1
ATOM 714 O O . MET A 1 92 ? -9.289 10.414 -2.854 1 98.88 92 MET A O 1
ATOM 718 N N . GLU A 1 93 ? -10.734 11.617 -1.708 1 98.94 93 GLU A N 1
ATOM 719 C CA . GLU A 1 93 ? -11.391 12.234 -2.857 1 98.94 93 GLU A CA 1
ATOM 720 C C . GLU A 1 93 ? -11.25 13.75 -2.83 1 98.94 93 GLU A C 1
ATOM 722 O O . GLU A 1 93 ? -11.859 14.422 -1.998 1 98.94 93 GLU A O 1
ATOM 727 N N . PRO A 1 94 ? -10.359 14.266 -3.73 1 98.94 94 PRO A N 1
ATOM 728 C CA . PRO A 1 94 ? -10.266 15.727 -3.762 1 98.94 94 PRO A CA 1
ATOM 729 C C . PRO A 1 94 ? -11.57 16.406 -4.18 1 98.94 94 PRO A C 1
ATOM 731 O O . PRO A 1 94 ? -12.219 15.961 -5.129 1 98.94 94 PRO A O 1
ATOM 734 N N . VAL A 1 95 ? -11.922 17.453 -3.457 1 98.88 95 VAL A N 1
ATOM 735 C CA . VAL A 1 95 ? -13.172 18.172 -3.703 1 98.88 95 VAL A CA 1
ATOM 736 C C . VAL A 1 95 ? -12.875 19.547 -4.285 1 98.88 95 VAL A C 1
ATOM 738 O O . VAL A 1 95 ? -13.438 19.922 -5.32 1 98.88 95 VAL A O 1
ATOM 741 N N . SER A 1 96 ? -12.078 20.312 -3.645 1 98.75 96 SER A N 1
ATOM 742 C CA . SER A 1 96 ? -11.703 21.625 -4.152 1 98.75 96 SER A CA 1
ATOM 743 C C . SER A 1 96 ? -10.312 22.031 -3.656 1 98.75 96 SER A C 1
ATOM 745 O O . SER A 1 96 ? -9.812 21.469 -2.68 1 98.75 96 SER A O 1
ATOM 747 N N . GLY A 1 97 ? -9.672 23 -4.398 1 98.62 97 GLY A N 1
ATOM 748 C CA . GLY A 1 97 ? -8.344 23.484 -4.059 1 98.62 97 GLY A CA 1
ATOM 749 C C . GLY A 1 97 ? -7.234 22.641 -4.672 1 98.62 97 GLY A C 1
ATOM 750 O O . GLY A 1 97 ? -7.488 21.562 -5.215 1 98.62 97 GLY A O 1
ATOM 751 N N . PRO A 1 98 ? -6.008 23.188 -4.605 1 98.75 98 PRO A N 1
ATOM 752 C CA . PRO A 1 98 ? -4.863 22.438 -5.121 1 98.75 98 PRO A CA 1
ATOM 753 C C . PRO A 1 98 ? -4.402 21.344 -4.164 1 98.75 98 PRO A C 1
ATOM 755 O O . PRO A 1 98 ? -4.172 21.609 -2.98 1 98.75 98 PRO A O 1
ATOM 758 N N . THR A 1 99 ? -4.332 20.125 -4.648 1 98.81 99 THR A N 1
ATOM 759 C CA . THR A 1 99 ? -3.863 19 -3.842 1 98.81 99 THR A CA 1
ATOM 760 C C . THR A 1 99 ? -3.039 18.031 -4.688 1 98.81 99 THR A C 1
ATOM 762 O O . THR A 1 99 ? -3.256 17.922 -5.895 1 98.81 99 THR A O 1
ATOM 765 N N . ILE A 1 100 ? -2.146 17.312 -4.09 1 98.88 100 ILE A N 1
ATOM 766 C CA . ILE A 1 100 ? -1.364 16.281 -4.762 1 98.88 100 ILE A CA 1
ATOM 767 C C . ILE A 1 100 ? -2.271 15.109 -5.152 1 98.88 100 ILE A C 1
ATOM 769 O O . ILE A 1 100 ? -1.915 14.297 -6.004 1 98.88 100 ILE A O 1
ATOM 773 N N . PHE A 1 101 ? -3.424 15.031 -4.535 1 98.94 101 PHE A N 1
ATOM 774 C CA . PHE A 1 101 ? -4.379 13.977 -4.867 1 98.94 101 PHE A CA 1
ATOM 775 C C . PHE A 1 101 ? -5.051 14.258 -6.203 1 98.94 101 PHE A C 1
ATOM 777 O O . PHE A 1 101 ? -5.223 13.352 -7.02 1 98.94 101 PHE A O 1
ATOM 784 N N . ALA A 1 102 ? -5.41 15.516 -6.379 1 98.88 102 ALA A N 1
ATOM 785 C CA . ALA A 1 102 ? -5.938 15.906 -7.684 1 98.88 102 ALA A CA 1
ATOM 786 C C . ALA A 1 102 ? -4.883 15.734 -8.773 1 98.88 102 ALA A C 1
ATOM 788 O O . ALA A 1 102 ? -5.195 15.281 -9.883 1 98.88 102 ALA A O 1
ATOM 789 N N . ASP A 1 103 ? -3.645 16.141 -8.469 1 98.88 103 ASP A N 1
ATOM 790 C CA . ASP A 1 103 ? -2.547 15.914 -9.406 1 98.88 103 ASP A CA 1
ATOM 791 C C . ASP A 1 103 ? -2.457 14.438 -9.805 1 98.88 103 ASP A C 1
ATOM 793 O O . ASP A 1 103 ? -2.27 14.117 -10.977 1 98.88 103 ASP A O 1
ATOM 797 N N . PHE A 1 104 ? -2.564 13.586 -8.797 1 98.88 104 PHE A N 1
ATOM 798 C CA . PHE A 1 104 ? -2.461 12.148 -9.008 1 98.88 104 PHE A CA 1
ATOM 799 C C . PHE A 1 104 ? -3.557 11.656 -9.953 1 98.88 104 PHE A C 1
ATOM 801 O O . PHE A 1 104 ? -3.287 10.898 -10.883 1 98.88 104 PHE A O 1
ATOM 808 N N . LEU A 1 105 ? -4.742 12.078 -9.695 1 98.81 105 LEU A N 1
ATOM 809 C CA . LEU A 1 105 ? -5.863 11.68 -10.539 1 98.81 105 LEU A CA 1
ATOM 810 C C . LEU A 1 105 ? -5.629 12.102 -11.984 1 98.81 105 LEU A C 1
ATOM 812 O O . LEU A 1 105 ? -5.914 11.336 -12.914 1 98.81 105 LEU A O 1
ATOM 816 N N . GLU A 1 106 ? -5.176 13.273 -12.148 1 98.38 106 GLU A N 1
ATOM 817 C CA . GLU A 1 106 ? -4.93 13.789 -13.5 1 98.38 106 GLU A CA 1
ATOM 818 C C . GLU A 1 106 ? -3.844 12.984 -14.203 1 98.38 106 GLU A C 1
ATOM 820 O O . GLU A 1 106 ? -3.979 12.648 -15.383 1 98.38 106 GLU A O 1
ATOM 825 N N . LYS A 1 107 ? -2.852 12.656 -13.492 1 97.75 107 LYS A N 1
ATOM 826 C CA . LYS A 1 107 ? -1.669 12.031 -14.078 1 97.75 107 LYS A CA 1
ATOM 827 C C . LYS A 1 107 ? -1.857 10.523 -14.227 1 97.75 107 LYS A C 1
ATOM 829 O O . LYS A 1 107 ? -1.4 9.93 -15.211 1 97.75 107 LYS A O 1
ATOM 834 N N . HIS A 1 108 ? -2.549 9.883 -13.25 1 98 108 HIS A N 1
ATOM 835 C CA . HIS A 1 108 ? -2.488 8.43 -13.156 1 98 108 HIS A CA 1
ATOM 836 C C . HIS A 1 108 ? -3.887 7.82 -13.18 1 98 108 HIS A C 1
ATOM 838 O O . HIS A 1 108 ? -4.039 6.617 -13.406 1 98 108 HIS A O 1
ATOM 844 N N . GLY A 1 109 ? -4.898 8.625 -12.984 1 98.38 109 GLY A N 1
ATOM 845 C CA . GLY A 1 109 ? -6.191 8.055 -12.641 1 98.38 109 GLY A CA 1
ATOM 846 C C . GLY A 1 109 ? -6.27 7.594 -11.195 1 98.38 109 GLY A C 1
ATOM 847 O O . GLY A 1 109 ? -5.535 8.086 -10.336 1 98.38 109 GLY A O 1
ATOM 848 N N . GLU A 1 110 ? -7.238 6.727 -10.891 1 98.88 110 GLU A N 1
ATOM 849 C CA . GLU A 1 110 ? -7.477 6.281 -9.523 1 98.88 110 GLU A CA 1
ATOM 850 C C . GLU A 1 110 ? -6.523 5.152 -9.133 1 98.88 110 GLU A C 1
ATOM 852 O O . GLU A 1 110 ? -6.012 4.441 -10 1 98.88 110 GLU A O 1
ATOM 857 N N . GLY A 1 111 ? -6.289 4.992 -7.801 1 98.88 111 GLY A N 1
ATOM 858 C CA . GLY A 1 111 ? -5.461 3.91 -7.301 1 98.88 111 GLY A CA 1
ATOM 859 C C . GLY A 1 111 ? -4.742 4.258 -6.008 1 98.88 111 GLY A C 1
ATOM 860 O O . GLY A 1 111 ? -4.988 5.312 -5.418 1 98.88 111 GLY A O 1
ATOM 861 N N . ILE A 1 112 ? -3.861 3.367 -5.543 1 98.94 112 ILE A N 1
ATOM 862 C CA . ILE A 1 112 ? -3.064 3.637 -4.352 1 98.94 112 ILE A CA 1
ATOM 863 C C . ILE A 1 112 ? -2.039 4.73 -4.652 1 98.94 112 ILE A C 1
ATOM 865 O O . ILE A 1 112 ? -1.202 4.574 -5.543 1 98.94 112 ILE A O 1
ATOM 869 N N . GLN A 1 113 ? -2.156 5.758 -3.904 1 98.94 113 GLN A N 1
ATOM 870 C CA . GLN A 1 113 ? -1.278 6.898 -4.141 1 98.94 113 GLN A CA 1
ATOM 871 C C . GLN A 1 113 ? -0.141 6.938 -3.127 1 98.94 113 GLN A C 1
ATOM 873 O O . GLN A 1 113 ? 0.992 7.285 -3.469 1 98.94 113 GLN A O 1
ATOM 878 N N . HIS A 1 114 ? -0.424 6.551 -1.854 1 98.94 114 HIS A N 1
ATOM 879 C CA . HIS A 1 114 ? 0.62 6.668 -0.843 1 98.94 114 HIS A CA 1
ATOM 880 C C . HIS A 1 114 ? 0.453 5.613 0.246 1 98.94 114 HIS A C 1
ATOM 882 O O . HIS A 1 114 ? -0.604 4.984 0.353 1 98.94 114 HIS A O 1
ATOM 888 N N . VAL A 1 115 ? 1.527 5.496 0.998 1 98.88 115 VAL A N 1
ATOM 889 C CA . VAL A 1 115 ? 1.518 4.785 2.271 1 98.88 115 VAL A CA 1
ATOM 890 C C . VAL A 1 115 ? 2.043 5.699 3.377 1 98.88 115 VAL A C 1
ATOM 892 O O . VAL A 1 115 ? 2.824 6.617 3.115 1 98.88 115 VAL A O 1
ATOM 895 N N . ALA A 1 116 ? 1.571 5.383 4.566 1 98.75 116 ALA A N 1
ATOM 896 C CA . ALA A 1 116 ? 2.084 6.137 5.711 1 98.75 116 ALA A CA 1
ATOM 897 C C . ALA A 1 116 ? 2.943 5.254 6.609 1 98.75 116 ALA A C 1
ATOM 899 O O . ALA A 1 116 ? 2.604 4.098 6.863 1 98.75 116 ALA A O 1
ATOM 900 N N . TYR A 1 117 ? 4.016 5.809 7.055 1 98.5 117 TYR A N 1
ATOM 901 C CA . TYR A 1 117 ? 4.883 5.172 8.039 1 98.5 117 TYR A CA 1
ATOM 902 C C . TYR A 1 117 ? 4.766 5.863 9.398 1 98.5 117 TYR A C 1
ATOM 904 O O . TYR A 1 117 ? 4.621 7.086 9.469 1 98.5 117 TYR A O 1
ATOM 912 N N . ASP A 1 118 ? 4.98 5.102 10.508 1 97.06 118 ASP A N 1
ATOM 913 C CA . ASP A 1 118 ? 4.852 5.66 11.844 1 97.06 118 ASP A CA 1
ATOM 914 C C . ASP A 1 118 ? 6.188 6.215 12.344 1 97.06 118 ASP A C 1
ATOM 916 O O . ASP A 1 118 ? 6.238 6.895 13.367 1 97.06 118 ASP A O 1
ATOM 920 N N . CYS A 1 119 ? 7.281 5.906 11.609 1 97.44 119 CYS A N 1
ATOM 921 C CA . CYS A 1 119 ? 8.625 6.344 11.977 1 97.44 119 CYS A CA 1
ATOM 922 C C . CYS A 1 119 ? 8.914 6.043 13.438 1 97.44 119 CYS A C 1
ATOM 924 O O . CYS A 1 119 ? 9.422 6.902 14.164 1 97.44 119 CYS A O 1
ATOM 926 N N . ASN A 1 120 ? 8.508 4.949 13.828 1 95.25 120 ASN A N 1
ATOM 927 C CA . ASN A 1 120 ? 8.695 4.48 15.195 1 95.25 120 ASN A CA 1
ATOM 928 C C . ASN A 1 120 ? 8.148 5.477 16.219 1 95.25 120 ASN A C 1
ATOM 930 O O . ASN A 1 120 ? 8.68 5.602 17.312 1 95.25 120 ASN A O 1
ATOM 934 N N . ASN A 1 121 ? 7.363 6.352 15.797 1 94 121 ASN A N 1
ATOM 935 C CA . ASN A 1 121 ? 6.609 7.297 16.609 1 94 121 ASN A CA 1
ATOM 936 C C . ASN A 1 121 ? 7.52 8.336 17.25 1 94 121 ASN A C 1
ATOM 938 O O . ASN A 1 121 ? 7.23 8.836 18.344 1 94 121 ASN A O 1
ATOM 942 N N . ILE A 1 122 ? 8.641 8.586 16.641 1 95.69 122 ILE A N 1
ATOM 943 C CA . ILE A 1 122 ? 9.422 9.727 17.109 1 95.69 122 ILE A CA 1
ATOM 944 C C . ILE A 1 122 ? 8.633 11.016 16.891 1 95.69 122 ILE A C 1
ATOM 946 O O . ILE A 1 122 ? 7.617 11.023 16.188 1 95.69 122 ILE A O 1
ATOM 950 N N . PRO A 1 123 ? 9 12.109 17.516 1 95.56 123 PRO A N 1
ATOM 951 C CA . PRO A 1 123 ? 8.234 13.352 17.391 1 95.56 123 PRO A CA 1
ATOM 952 C C . PRO A 1 123 ? 8.039 13.773 15.93 1 95.56 123 PRO A C 1
ATOM 954 O O . PRO A 1 123 ? 8.953 13.617 15.109 1 95.56 123 PRO A O 1
ATOM 957 N N . PHE A 1 124 ? 6.93 14.344 15.656 1 96.56 124 PHE A N 1
ATOM 958 C CA . PHE A 1 124 ? 6.488 14.656 14.305 1 96.56 124 PHE A CA 1
ATOM 959 C C . PHE A 1 124 ? 7.5 15.555 13.602 1 96.56 124 PHE A C 1
ATOM 961 O O . PHE A 1 124 ? 7.855 15.305 12.445 1 96.56 124 PHE A O 1
ATOM 968 N N . GLU A 1 125 ? 8.016 16.547 14.258 1 96.94 125 GLU A N 1
ATOM 969 C CA . GLU A 1 125 ? 8.953 17.484 13.664 1 96.94 125 GLU A CA 1
ATOM 970 C C . GLU A 1 125 ? 10.266 16.812 13.289 1 96.94 125 GLU A C 1
ATOM 972 O O . GLU A 1 125 ? 10.914 17.188 12.312 1 96.94 125 GLU A O 1
ATOM 977 N N . GLU A 1 126 ? 10.625 15.82 14.055 1 98.06 126 GLU A N 1
ATOM 978 C CA . GLU A 1 126 ? 11.852 15.07 13.773 1 98.06 126 GLU A CA 1
ATOM 979 C C . GLU A 1 126 ? 11.68 14.195 12.539 1 98.06 126 GLU A C 1
ATOM 981 O O . GLU A 1 126 ? 12.641 13.977 11.789 1 98.06 126 GLU A O 1
ATOM 986 N N . ARG A 1 127 ? 10.492 13.664 12.312 1 98.31 127 ARG A N 1
ATOM 987 C CA . ARG A 1 127 ? 10.211 12.891 11.109 1 98.31 127 ARG A CA 1
ATOM 988 C C . ARG A 1 127 ? 10.375 13.742 9.852 1 98.31 127 ARG A C 1
ATOM 990 O O . ARG A 1 127 ? 11.047 13.328 8.906 1 98.31 127 ARG A O 1
ATOM 997 N N . ILE A 1 128 ? 9.797 14.914 9.945 1 98.19 128 ILE A N 1
ATOM 998 C CA . ILE A 1 128 ? 9.852 15.828 8.812 1 98.19 128 ILE A CA 1
ATOM 999 C C . ILE A 1 128 ? 11.305 16.203 8.523 1 98.19 128 ILE A C 1
ATOM 1001 O O . ILE A 1 128 ? 11.742 16.172 7.375 1 98.19 128 ILE A O 1
ATOM 1005 N N . ALA A 1 129 ? 12.008 16.531 9.547 1 98.44 129 ALA A N 1
ATOM 1006 C CA . ALA A 1 129 ? 13.398 16.938 9.398 1 98.44 129 ALA A CA 1
ATOM 1007 C C . ALA A 1 129 ? 14.234 15.828 8.766 1 98.44 129 ALA A C 1
ATOM 1009 O O . ALA A 1 129 ? 15.055 16.094 7.883 1 98.44 129 ALA A O 1
ATOM 1010 N N . GLU A 1 130 ? 14.008 14.656 9.227 1 98.62 130 GLU A N 1
ATOM 1011 C CA . GLU A 1 130 ? 14.797 13.539 8.719 1 98.62 130 GLU A CA 1
ATOM 1012 C C . GLU A 1 130 ? 14.477 13.258 7.254 1 98.62 130 GLU A C 1
ATOM 1014 O O . GLU A 1 130 ? 15.375 12.992 6.453 1 98.62 130 GLU A O 1
ATOM 1019 N N . LEU A 1 131 ? 13.242 13.273 6.859 1 98.69 131 LEU A N 1
ATOM 1020 C CA . LEU A 1 131 ? 12.867 13.039 5.469 1 98.69 131 LEU A CA 1
ATOM 1021 C C . LEU A 1 131 ? 13.406 14.148 4.566 1 98.69 131 LEU A C 1
ATOM 1023 O O . LEU A 1 131 ? 13.844 13.883 3.445 1 98.69 131 LEU A O 1
ATOM 1027 N N . GLN A 1 132 ? 13.406 15.336 5.102 1 98.12 132 GLN A N 1
ATOM 1028 C CA . GLN A 1 132 ? 14.016 16.438 4.359 1 98.12 132 GLN A CA 1
ATOM 1029 C C . GLN A 1 132 ? 15.516 16.219 4.188 1 98.12 132 GLN A C 1
ATOM 1031 O O . GLN A 1 132 ? 16.062 16.453 3.107 1 98.12 132 GLN A O 1
ATOM 1036 N N . ARG A 1 133 ? 16.141 15.828 5.234 1 98.38 133 ARG A N 1
ATOM 1037 C CA . ARG A 1 133 ? 17.562 15.555 5.18 1 98.38 133 ARG A CA 1
ATOM 1038 C C . ARG A 1 133 ? 17.875 14.492 4.133 1 98.38 133 ARG A C 1
ATOM 1040 O O . ARG A 1 133 ? 18.922 14.539 3.486 1 98.38 133 ARG A O 1
ATOM 1047 N N . ARG A 1 134 ? 16.969 13.617 3.928 1 98.31 134 ARG A N 1
ATOM 1048 C CA . ARG A 1 134 ? 17.141 12.523 2.977 1 98.31 134 ARG A CA 1
ATOM 1049 C C . ARG A 1 134 ? 16.797 12.977 1.561 1 98.31 134 ARG A C 1
ATOM 1051 O O . ARG A 1 134 ? 16.828 12.172 0.625 1 98.31 134 ARG A O 1
ATOM 1058 N N . GLY A 1 135 ? 16.328 14.172 1.404 1 98.12 135 GLY A N 1
ATOM 1059 C CA . GLY A 1 135 ? 16.172 14.758 0.083 1 98.12 135 GLY A CA 1
ATOM 1060 C C . GLY A 1 135 ? 14.711 14.883 -0.333 1 98.12 135 GLY A C 1
ATOM 1061 O O . GLY A 1 135 ? 14.422 15.164 -1.497 1 98.12 135 GLY A O 1
ATOM 1062 N N . PHE A 1 136 ? 13.836 14.727 0.644 1 98.69 136 PHE A N 1
ATOM 1063 C CA . PHE A 1 136 ? 12.422 14.75 0.284 1 98.69 136 PHE A CA 1
ATOM 1064 C C . PHE A 1 136 ? 11.695 15.898 0.981 1 98.69 136 PHE A C 1
ATOM 1066 O O . PHE A 1 136 ? 11.531 15.883 2.203 1 98.69 136 PHE A O 1
ATOM 1073 N N . LYS A 1 137 ? 11.227 16.781 0.211 1 98.12 137 LYS A N 1
ATOM 1074 C CA . LYS A 1 137 ? 10.508 17.938 0.745 1 98.12 137 LYS A CA 1
ATOM 1075 C C . LYS A 1 137 ? 9.055 17.578 1.069 1 98.12 137 LYS A C 1
ATOM 1077 O O . LYS A 1 137 ? 8.461 16.719 0.404 1 98.12 137 LYS A O 1
ATOM 1082 N N . CYS A 1 138 ? 8.562 18.234 2.062 1 98.56 138 CYS A N 1
ATOM 1083 C CA . CYS A 1 138 ? 7.129 18.141 2.324 1 98.56 138 CYS A CA 1
ATOM 1084 C C . CYS A 1 138 ? 6.328 18.828 1.221 1 98.56 138 CYS A C 1
ATOM 1086 O O . CYS A 1 138 ? 6.543 20 0.927 1 98.56 138 CYS A O 1
ATOM 1088 N N . VAL A 1 139 ? 5.344 18.109 0.619 1 98.81 139 VAL A N 1
ATOM 1089 C CA . VAL A 1 139 ? 4.672 18.656 -0.551 1 98.81 139 VAL A CA 1
ATOM 1090 C C . VAL A 1 139 ? 3.207 18.938 -0.224 1 98.81 139 VAL A C 1
ATOM 1092 O O . VAL A 1 139 ? 2.525 19.656 -0.958 1 98.81 139 VAL A O 1
ATOM 1095 N N . GLN A 1 140 ? 2.732 18.359 0.8 1 98.81 140 GLN A N 1
ATOM 1096 C CA . GLN A 1 140 ? 1.393 18.641 1.31 1 98.81 140 GLN A CA 1
ATOM 1097 C C . GLN A 1 140 ? 1.3 18.344 2.803 1 98.81 140 GLN A C 1
ATOM 1099 O O . GLN A 1 140 ? 1.846 17.344 3.273 1 98.81 140 GLN A O 1
ATOM 1104 N N . SER A 1 141 ? 0.582 19.172 3.551 1 98.75 141 SER A N 1
ATOM 1105 C CA . SER A 1 141 ? 0.452 18.953 4.988 1 98.75 141 SER A CA 1
ATOM 1106 C C . SER A 1 141 ? -0.807 19.609 5.535 1 98.75 141 SER A C 1
ATOM 1108 O O . SER A 1 141 ? -1.497 20.344 4.812 1 98.75 141 SER A O 1
ATOM 1110 N N . GLY A 1 142 ? -1.106 19.328 6.691 1 98.56 142 GLY A N 1
ATOM 1111 C CA . GLY A 1 142 ? -2.201 19.922 7.445 1 98.56 142 GLY A CA 1
ATOM 1112 C C . GLY A 1 142 ? -2.342 19.344 8.844 1 98.56 142 GLY A C 1
ATOM 1113 O O . GLY A 1 142 ? -1.587 18.453 9.227 1 98.56 142 GLY A O 1
ATOM 1114 N N . SER A 1 143 ? -3.248 19.969 9.602 1 98.19 143 SER A N 1
ATOM 1115 C CA . SER A 1 143 ? -3.566 19.531 10.953 1 98.19 143 SER A CA 1
ATOM 1116 C C . SER A 1 143 ? -5.074 19.422 11.156 1 98.19 143 SER A C 1
ATOM 1118 O O . SER A 1 143 ? -5.754 20.422 11.375 1 98.19 143 SER A O 1
ATOM 1120 N N . TRP A 1 144 ? -5.586 18.156 11.078 1 97.62 144 TRP A N 1
ATOM 1121 C CA . TRP A 1 144 ? -7.012 17.922 11.266 1 97.62 144 TRP A CA 1
ATOM 1122 C C . TRP A 1 144 ? -7.41 18.109 12.727 1 97.62 144 TRP A C 1
ATOM 1124 O O . TRP A 1 144 ? -6.785 17.531 13.617 1 97.62 144 TRP A O 1
ATOM 1134 N N . MET A 1 145 ? -8.312 19.016 12.984 1 96 145 MET A N 1
ATOM 1135 C CA . MET A 1 145 ? -8.82 19.406 14.297 1 96 145 MET A CA 1
ATOM 1136 C C . MET A 1 145 ? -7.707 19.984 15.156 1 96 145 MET A C 1
ATOM 1138 O O . MET A 1 145 ? -7.777 19.938 16.391 1 96 145 MET A O 1
ATOM 1142 N N . GLY A 1 146 ? -6.613 20.312 14.562 1 94.56 146 GLY A N 1
ATOM 1143 C CA . GLY A 1 146 ? -5.5 20.969 15.227 1 94.56 146 GLY A CA 1
ATOM 1144 C C . GLY A 1 146 ? -4.578 20 15.945 1 94.56 146 GLY A C 1
ATOM 1145 O O . GLY A 1 146 ? -3.527 20.391 16.453 1 94.56 146 GLY A O 1
ATOM 1146 N N . VAL A 1 147 ? -4.941 18.656 15.875 1 91.75 147 VAL A N 1
ATOM 1147 C CA . VAL A 1 147 ? -4.168 17.766 16.719 1 91.75 147 VAL A CA 1
ATOM 1148 C C . VAL A 1 147 ? -3.682 16.562 15.906 1 91.75 147 VAL A C 1
ATOM 1150 O O . VAL A 1 147 ? -2.744 15.875 16.312 1 91.75 147 VAL A O 1
ATOM 1153 N N . ASN A 1 148 ? -4.332 16.219 14.844 1 94.12 148 ASN A N 1
ATOM 1154 C CA . ASN A 1 148 ? -3.852 15.203 13.914 1 94.12 148 ASN A CA 1
ATOM 1155 C C . ASN A 1 148 ? -3.051 15.82 12.773 1 94.12 148 ASN A C 1
ATOM 1157 O O . ASN A 1 148 ? -3.625 16.375 11.836 1 94.12 148 ASN A O 1
ATOM 1161 N N . HIS A 1 149 ? -1.734 15.711 12.898 1 96.94 149 HIS A N 1
ATOM 1162 C CA . HIS A 1 149 ? -0.843 16.312 11.914 1 96.94 149 HIS A CA 1
ATOM 1163 C C . HIS A 1 149 ? -0.475 15.312 10.82 1 96.94 149 HIS A C 1
ATOM 1165 O O . HIS A 1 149 ? -0.17 14.156 11.109 1 96.94 149 HIS A O 1
ATOM 1171 N N . PHE A 1 150 ? -0.545 15.727 9.57 1 98.44 150 PHE A N 1
ATOM 1172 C CA . PHE A 1 150 ? -0.148 14.867 8.461 1 98.44 150 PHE A CA 1
ATOM 1173 C C . PHE A 1 150 ? 0.773 15.609 7.504 1 98.44 150 PHE A C 1
ATOM 1175 O O . PHE A 1 150 ? 0.662 16.828 7.348 1 98.44 150 PHE A O 1
ATOM 1182 N N . ALA A 1 151 ? 1.698 14.922 6.934 1 98.81 151 ALA A N 1
ATOM 1183 C CA . ALA A 1 151 ? 2.646 15.445 5.953 1 98.81 151 ALA A CA 1
ATOM 1184 C C . ALA A 1 151 ? 2.947 14.406 4.875 1 98.81 151 ALA A C 1
ATOM 1186 O O . ALA A 1 151 ? 3.18 13.234 5.176 1 98.81 151 ALA A O 1
ATOM 1187 N N . PHE A 1 152 ? 2.916 14.859 3.656 1 98.94 152 PHE A N 1
ATOM 1188 C CA . PHE A 1 152 ? 3.293 14.078 2.486 1 98.94 152 PHE A CA 1
ATOM 1189 C C . PHE A 1 152 ? 4.59 14.602 1.878 1 98.94 152 PHE A C 1
ATOM 1191 O O . PHE A 1 152 ? 4.832 15.805 1.863 1 98.94 152 PHE A O 1
ATOM 1198 N N . PHE A 1 153 ? 5.332 13.727 1.268 1 98.94 153 PHE A N 1
ATOM 1199 C CA . PHE A 1 153 ? 6.66 14.109 0.813 1 98.94 153 PHE A CA 1
ATOM 1200 C C . PHE A 1 153 ? 6.816 13.852 -0.681 1 98.94 153 PHE A C 1
ATOM 1202 O O . PHE A 1 153 ? 6.184 12.953 -1.23 1 98.94 153 PHE A O 1
ATOM 1209 N N . GLY A 1 154 ? 7.656 14.703 -1.275 1 98.69 154 GLY A N 1
ATOM 1210 C CA . GLY A 1 154 ? 7.891 14.609 -2.707 1 98.69 154 GLY A CA 1
ATOM 1211 C C . GLY A 1 154 ? 8.734 13.414 -3.094 1 98.69 154 GLY A C 1
ATOM 1212 O O . GLY A 1 154 ? 9.828 13.57 -3.65 1 98.69 154 GLY A O 1
ATOM 1213 N N . THR A 1 155 ? 8.18 12.227 -2.9 1 98.81 155 THR A N 1
ATOM 1214 C CA . THR A 1 155 ? 8.945 11.008 -3.156 1 98.81 155 THR A CA 1
ATOM 1215 C C . THR A 1 155 ? 8.578 10.422 -4.516 1 98.81 155 THR A C 1
ATOM 1217 O O . THR A 1 155 ? 9.273 9.539 -5.023 1 98.81 155 THR A O 1
ATOM 1220 N N . GLU A 1 156 ? 7.566 10.852 -5.117 1 98.56 156 GLU A N 1
ATOM 1221 C CA . GLU A 1 156 ? 7.02 10.195 -6.301 1 98.56 156 GLU A CA 1
ATOM 1222 C C . GLU A 1 156 ? 8.055 10.133 -7.422 1 98.56 156 GLU A C 1
ATOM 1224 O O . GLU A 1 156 ? 8.203 9.102 -8.078 1 98.56 156 GLU A O 1
ATOM 1229 N N . ALA A 1 157 ? 8.781 11.188 -7.625 1 97.75 157 ALA A N 1
ATOM 1230 C CA . ALA A 1 157 ? 9.734 11.234 -8.727 1 97.75 157 ALA A CA 1
ATOM 1231 C C . ALA A 1 157 ? 10.82 10.18 -8.562 1 97.75 157 ALA A C 1
ATOM 1233 O O . ALA A 1 157 ? 11.32 9.641 -9.547 1 97.75 157 ALA A O 1
ATOM 1234 N N . ASP A 1 158 ? 11.148 9.852 -7.383 1 98.25 158 ASP A N 1
ATOM 1235 C CA . ASP A 1 158 ? 12.258 8.945 -7.102 1 98.25 158 ASP A CA 1
ATOM 1236 C C . ASP A 1 158 ? 11.766 7.512 -6.934 1 98.25 158 ASP A C 1
ATOM 1238 O O . ASP A 1 158 ? 12.492 6.562 -7.227 1 98.25 158 ASP A O 1
ATOM 1242 N N . THR A 1 159 ? 10.547 7.328 -6.422 1 98.62 159 THR A N 1
ATOM 1243 C CA . THR A 1 159 ? 10.109 6.008 -5.988 1 98.62 159 THR A CA 1
ATOM 1244 C C . THR A 1 159 ? 8.852 5.578 -6.746 1 98.62 159 THR A C 1
ATOM 1246 O O . THR A 1 159 ? 8.414 4.434 -6.629 1 98.62 159 THR A O 1
ATOM 1249 N N . THR A 1 160 ? 8.234 6.488 -7.445 1 98.62 160 THR A N 1
ATOM 1250 C CA . THR A 1 160 ? 7.02 6.316 -8.234 1 98.62 160 THR A CA 1
ATOM 1251 C C . THR A 1 160 ? 5.785 6.355 -7.344 1 98.62 160 THR A C 1
ATOM 1253 O O . THR A 1 160 ? 4.66 6.184 -7.82 1 98.62 160 THR A O 1
ATOM 1256 N N . THR A 1 161 ? 5.922 6.531 -6.016 1 98.81 161 THR A N 1
ATOM 1257 C CA . THR A 1 161 ? 4.801 6.668 -5.09 1 98.81 161 THR A CA 1
ATOM 1258 C C . THR A 1 161 ? 5.102 7.727 -4.031 1 98.81 161 THR A C 1
ATOM 1260 O O . THR A 1 161 ? 6.199 8.289 -3.998 1 98.81 161 THR A O 1
ATOM 1263 N N . VAL A 1 162 ? 4.105 7.996 -3.197 1 98.88 162 VAL A N 1
ATOM 1264 C CA . VAL A 1 162 ? 4.23 9.047 -2.191 1 98.88 162 VAL A CA 1
ATOM 1265 C C . VAL A 1 162 ? 4.27 8.43 -0.797 1 98.88 162 VAL A C 1
ATOM 1267 O O . VAL A 1 162 ? 3.57 7.449 -0.525 1 98.88 162 VAL A O 1
ATOM 1270 N N . PHE A 1 163 ? 5.066 9 0.05 1 98.94 163 PHE A N 1
ATOM 1271 C CA . PHE A 1 163 ? 5.152 8.578 1.443 1 98.94 163 PHE A CA 1
ATOM 1272 C C . PHE A 1 163 ? 4.59 9.656 2.367 1 98.94 163 PHE A C 1
ATOM 1274 O O . PHE A 1 163 ? 4.824 10.844 2.16 1 98.94 163 PHE A O 1
ATOM 1281 N N . GLU A 1 164 ? 3.908 9.172 3.355 1 98.94 164 GLU A N 1
ATOM 1282 C CA . GLU A 1 164 ? 3.271 10.023 4.359 1 98.94 164 GLU A CA 1
ATOM 1283 C C . GLU A 1 164 ? 3.74 9.664 5.766 1 98.94 164 GLU A C 1
ATOM 1285 O O . GLU A 1 164 ? 4.109 8.516 6.027 1 98.94 164 GLU A O 1
ATOM 1290 N N . THR A 1 165 ? 3.766 10.633 6.629 1 98.44 165 THR A N 1
ATOM 1291 C CA . THR A 1 165 ? 3.717 10.391 8.062 1 98.44 165 THR A CA 1
ATOM 1292 C C . THR A 1 165 ? 2.641 11.25 8.727 1 9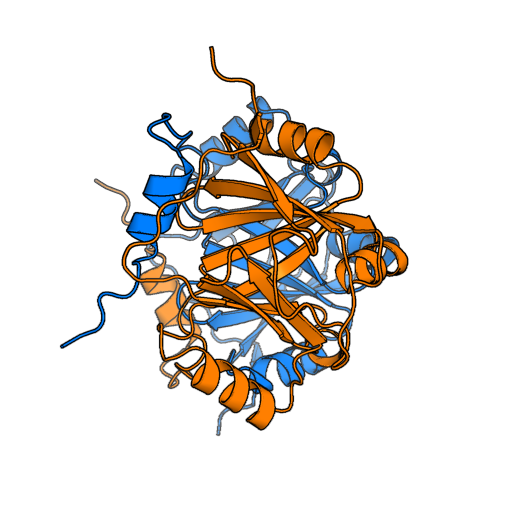8.44 165 THR A C 1
ATOM 1294 O O . THR A 1 165 ? 2.283 12.312 8.211 1 98.44 165 THR A O 1
ATOM 1297 N N . TYR A 1 166 ? 2.088 10.719 9.75 1 97.06 166 TYR A N 1
ATOM 1298 C CA . TYR A 1 166 ? 1.095 11.461 10.516 1 97.06 166 TYR A CA 1
ATOM 1299 C C . TYR A 1 166 ? 1.228 11.164 12.008 1 97.06 166 TYR A C 1
ATOM 1301 O O . TYR A 1 166 ? 1.828 10.156 12.398 1 97.06 166 TYR A O 1
ATOM 1309 N N . ALA A 1 167 ? 0.756 12.031 12.789 1 93.56 167 ALA A N 1
ATOM 1310 C CA . ALA A 1 167 ? 0.823 11.898 14.242 1 93.56 167 ALA A CA 1
ATOM 1311 C C . ALA A 1 167 ? -0.504 12.281 14.891 1 93.56 167 ALA A C 1
ATOM 1313 O O . ALA A 1 167 ? -1.131 13.273 14.492 1 93.56 167 ALA A O 1
ATOM 1314 N N . PHE A 1 168 ? -0.896 11.445 15.773 1 87.62 168 PHE A N 1
ATOM 1315 C CA . PHE A 1 168 ? -2.047 11.68 16.641 1 87.62 168 PHE A CA 1
ATOM 1316 C C . PHE A 1 168 ? -1.602 11.938 18.078 1 87.62 168 PHE A C 1
ATOM 1318 O O . PHE A 1 168 ? -0.535 11.484 18.484 1 87.62 168 PHE A O 1
ATOM 1325 N N . PRO A 1 169 ? -2.525 12.594 18.781 1 86.69 169 PRO A N 1
ATOM 1326 C CA . PRO A 1 169 ? -2.232 12.617 20.219 1 86.69 169 PRO A CA 1
ATOM 1327 C C . PRO A 1 169 ? -2.438 11.258 20.875 1 86.69 169 PRO A C 1
ATOM 1329 O O . PRO A 1 169 ? -3.119 10.391 20.328 1 86.69 169 PRO A O 1
ATOM 1332 N N . ASP A 1 170 ? -1.871 11.062 22.016 1 81.62 170 ASP A N 1
ATOM 1333 C CA . ASP A 1 170 ? -1.896 9.781 22.719 1 81.62 170 ASP A CA 1
ATOM 1334 C C . ASP A 1 170 ? -3.326 9.375 23.062 1 81.62 170 ASP A C 1
ATOM 1336 O O . ASP A 1 170 ? -3.643 8.188 23.125 1 81.62 170 ASP A O 1
ATOM 1340 N N . ASP A 1 171 ? -4.129 10.289 23.266 1 82.88 171 ASP A N 1
ATOM 1341 C CA . ASP A 1 171 ? -5.496 10.008 23.688 1 82.88 171 ASP A CA 1
ATOM 1342 C C . ASP A 1 171 ? -6.48 10.188 22.547 1 82.88 171 ASP A C 1
ATOM 1344 O O . ASP A 1 171 ? -7.66 10.469 22.766 1 82.88 171 ASP A O 1
ATOM 1348 N N . TRP A 1 172 ? -6.008 9.969 21.391 1 84.62 172 TRP A N 1
ATOM 1349 C CA . TRP A 1 172 ? -6.828 10.188 20.203 1 84.62 172 TRP A CA 1
ATOM 1350 C C . TRP A 1 172 ? -8.016 9.227 20.172 1 84.62 172 TRP A C 1
ATOM 1352 O O . TRP A 1 172 ? -7.863 8.031 20.453 1 84.62 172 TRP A O 1
ATOM 1362 N N . ASP A 1 173 ? -9.148 9.844 19.891 1 84.56 173 ASP A N 1
ATOM 1363 C CA . ASP A 1 173 ? -10.352 9.102 19.531 1 84.56 173 ASP A CA 1
ATOM 1364 C C . ASP A 1 173 ? -11.016 9.703 18.297 1 84.56 173 ASP A C 1
ATOM 1366 O O . ASP A 1 173 ? -11.305 10.898 18.266 1 84.56 173 ASP A O 1
ATOM 1370 N N . TYR A 1 174 ? -11.273 8.875 17.328 1 91.06 174 TYR A N 1
ATOM 1371 C CA . TYR A 1 174 ? -11.938 9.383 16.141 1 91.06 174 TYR A CA 1
ATOM 1372 C C . TYR A 1 174 ? -13.273 10.031 16.484 1 91.06 174 TYR A C 1
ATOM 1374 O O . TYR A 1 174 ? -14.094 9.43 17.172 1 91.06 174 TYR A O 1
ATOM 1382 N N . PRO A 1 175 ? -13.438 11.211 16.031 1 93.75 175 PRO A N 1
ATOM 1383 C CA . PRO A 1 175 ? -14.773 11.781 16.219 1 93.75 175 PRO A CA 1
ATOM 1384 C C . PRO A 1 175 ? -15.852 11 15.469 1 93.75 175 PRO A C 1
ATOM 1386 O O . PRO A 1 175 ? -15.547 10.242 14.547 1 93.75 175 PRO A O 1
ATOM 1389 N N . GLU A 1 176 ? -17.094 11.25 15.953 1 95.38 176 GLU A N 1
ATOM 1390 C CA . GLU A 1 176 ? -18.188 10.664 15.18 1 95.38 176 GLU A CA 1
ATOM 1391 C C . GLU A 1 176 ? -18.125 11.102 13.719 1 95.38 176 GLU A C 1
ATOM 1393 O O . GLU A 1 176 ? -17.984 12.297 13.43 1 95.38 176 GLU A O 1
ATOM 1398 N N . PRO A 1 177 ? -18.188 10.109 12.82 1 97.25 177 PRO A N 1
ATOM 1399 C CA . PRO A 1 177 ? -18.094 10.492 11.406 1 97.25 177 PRO A CA 1
ATOM 1400 C C . PRO A 1 177 ? -19.359 11.172 10.891 1 97.25 177 PRO A C 1
ATOM 1402 O O . PRO A 1 177 ? -20.406 11.094 11.539 1 97.25 177 PRO A O 1
ATOM 1405 N N . GLU A 1 178 ? -19.188 11.844 9.766 1 98.06 178 GLU A N 1
ATOM 1406 C CA . GLU A 1 178 ? -20.359 12.383 9.094 1 98.06 178 GLU A CA 1
ATOM 1407 C C . GLU A 1 178 ? -21.359 11.281 8.734 1 98.06 178 GLU A C 1
ATOM 1409 O O . GLU A 1 178 ? -22.562 11.492 8.797 1 98.06 178 GLU A O 1
ATOM 1414 N N . SER A 1 179 ? -20.781 10.148 8.336 1 97.75 179 SER A N 1
ATOM 1415 C CA . SER A 1 179 ? -21.594 8.961 8.078 1 97.75 179 SER A CA 1
ATOM 1416 C C . SER A 1 179 ? -20.75 7.695 8.141 1 97.75 179 SER A C 1
ATOM 1418 O O . SER A 1 179 ? -19.516 7.754 7.996 1 97.75 179 SER A O 1
ATOM 1420 N N . TRP A 1 180 ? -21.406 6.641 8.469 1 97.5 180 TRP A N 1
ATOM 1421 C CA . TRP A 1 180 ? -20.844 5.305 8.297 1 97.5 180 TRP A CA 1
ATOM 1422 C C . TRP A 1 180 ? -21.234 4.723 6.941 1 97.5 180 TRP A C 1
ATOM 1424 O O . TRP A 1 180 ? -22.297 5.023 6.41 1 97.5 180 TRP A O 1
ATOM 1434 N N . TYR A 1 181 ? -20.391 3.902 6.406 1 97.31 181 TYR A N 1
ATOM 1435 C CA . TYR A 1 181 ? -20.703 3.178 5.18 1 97.31 181 TYR A CA 1
ATOM 1436 C C . TYR A 1 181 ? -20.344 1.702 5.312 1 97.31 181 TYR A C 1
ATOM 1438 O O . TYR A 1 181 ? -19.188 1.36 5.582 1 97.31 181 TYR A O 1
ATOM 1446 N N . PRO A 1 182 ? -21.141 0.803 5.172 1 95.75 182 PRO A N 1
ATOM 1447 C CA . PRO A 1 182 ? -22.562 1.039 4.957 1 95.75 182 PRO A CA 1
ATOM 1448 C C . PRO A 1 182 ? -23.234 1.706 6.156 1 95.75 182 PRO A C 1
ATOM 1450 O O . PRO A 1 182 ? -22.672 1.753 7.246 1 95.75 182 PRO A O 1
ATOM 1453 N N . PRO A 1 183 ? -24.438 2.254 5.852 1 94.19 183 PRO A N 1
ATOM 1454 C CA . PRO A 1 183 ? -25.141 2.896 6.961 1 94.19 183 PRO A CA 1
ATOM 1455 C C . PRO A 1 183 ? -25.453 1.929 8.102 1 94.19 183 PRO A C 1
ATOM 1457 O O . PRO A 1 183 ? -25.766 0.762 7.855 1 94.19 183 PRO A O 1
ATOM 1460 N N . ARG A 1 184 ? -25.266 2.471 9.328 1 86.75 184 ARG A N 1
ATOM 1461 C CA . ARG A 1 184 ? -25.594 1.688 10.516 1 86.75 184 ARG A CA 1
ATOM 1462 C C . ARG A 1 184 ? -27.094 1.735 10.805 1 86.75 184 ARG A C 1
ATOM 1464 O O . ARG A 1 184 ? -27.75 2.744 10.539 1 86.75 184 ARG A O 1
ATOM 1471 N N . ALA A 1 185 ? -27.594 0.534 11.25 1 70.06 185 ALA A N 1
ATOM 1472 C CA . ALA A 1 185 ? -29 0.451 11.617 1 70.06 185 ALA A CA 1
ATOM 1473 C C . ALA A 1 185 ? -29.297 1.322 12.836 1 70.06 185 ALA A C 1
ATOM 1475 O O . ALA A 1 185 ? -28.438 1.495 13.711 1 70.06 185 ALA A O 1
ATOM 1476 N N . MET B 1 1 ? 9.094 9.844 30.719 1 23.44 1 MET B N 1
ATOM 1477 C CA . MET B 1 1 ? 7.711 9.383 30.625 1 23.44 1 MET B CA 1
ATOM 1478 C C . MET B 1 1 ? 7.387 8.891 29.219 1 23.44 1 MET B C 1
ATOM 1480 O O . MET B 1 1 ? 7.547 9.633 28.25 1 23.44 1 MET B O 1
ATOM 1484 N N . GLN B 1 2 ? 7.465 7.727 28.875 1 29.17 2 GLN B N 1
ATOM 1485 C CA . GLN B 1 2 ? 7.445 7.172 27.516 1 29.17 2 GLN B CA 1
ATOM 1486 C C . GLN B 1 2 ? 6.16 7.551 26.797 1 29.17 2 GLN B C 1
ATOM 1488 O O . GLN B 1 2 ? 5.062 7.301 27.281 1 29.17 2 GLN B O 1
ATOM 1493 N N . MET B 1 3 ? 6.031 8.7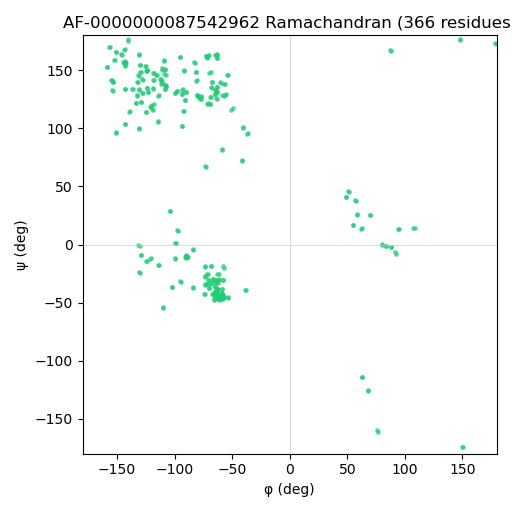03 26.219 1 35.22 3 MET B N 1
ATOM 1494 C CA . MET B 1 3 ? 4.812 9.227 25.609 1 35.22 3 MET B CA 1
ATOM 1495 C C . MET B 1 3 ? 4.039 8.125 24.906 1 35.22 3 MET B C 1
ATOM 1497 O O . MET B 1 3 ? 4.609 7.363 24.125 1 35.22 3 MET B O 1
ATOM 1501 N N . SER B 1 4 ? 3.115 7.562 25.562 1 40.56 4 SER B N 1
ATOM 1502 C CA . SER B 1 4 ? 2.225 6.504 25.094 1 40.56 4 SER B CA 1
ATOM 1503 C C . SER B 1 4 ? 1.75 6.758 23.672 1 40.56 4 SER B C 1
ATOM 1505 O O . SER B 1 4 ? 1.233 7.836 23.359 1 40.56 4 SER B O 1
ATOM 1507 N N . HIS B 1 5 ? 2.586 6.613 22.703 1 51.72 5 HIS B N 1
ATOM 1508 C CA . HIS B 1 5 ? 2.221 6.707 21.297 1 51.72 5 HIS B CA 1
ATOM 1509 C C . HIS B 1 5 ? 1.003 5.844 20.984 1 51.72 5 HIS B C 1
ATOM 1511 O O . HIS B 1 5 ? 0.783 4.816 21.625 1 51.72 5 HIS B O 1
ATOM 1517 N N . LEU B 1 6 ? -0.032 6.496 20.578 1 59.91 6 LEU B N 1
ATOM 1518 C CA . LEU B 1 6 ? -1.186 5.73 20.109 1 59.91 6 LEU B CA 1
ATOM 1519 C C . LEU B 1 6 ? -0.745 4.531 19.281 1 59.91 6 LEU B C 1
ATOM 1521 O O . LEU B 1 6 ? -0.123 4.695 18.234 1 59.91 6 LEU B O 1
ATOM 1525 N N . GLU B 1 7 ? -0.795 3.447 19.969 1 80.44 7 GLU B N 1
ATOM 1526 C CA . GLU B 1 7 ? -0.415 2.172 19.359 1 80.44 7 GLU B CA 1
ATOM 1527 C C . GLU B 1 7 ? -1.345 1.803 18.203 1 80.44 7 GLU B C 1
ATOM 1529 O O . GLU B 1 7 ? -2.535 2.119 18.234 1 80.44 7 GLU B O 1
ATOM 1534 N N . GLN B 1 8 ? -0.766 1.438 17.094 1 86.62 8 GLN B N 1
ATOM 1535 C CA . GLN B 1 8 ? -1.484 0.995 15.906 1 86.62 8 GLN B CA 1
ATOM 1536 C C . GLN B 1 8 ? -2.697 0.148 16.281 1 86.62 8 GLN B C 1
ATOM 1538 O O . GLN B 1 8 ? -3.77 0.297 15.688 1 86.62 8 GLN B O 1
ATOM 1543 N N . THR B 1 9 ? -2.518 -0.658 17.266 1 86.06 9 THR B N 1
ATOM 1544 C CA . THR B 1 9 ? -3.607 -1.529 17.688 1 86.06 9 THR B CA 1
ATOM 1545 C C . THR B 1 9 ? -4.793 -0.708 18.188 1 86.06 9 THR B C 1
ATOM 1547 O O . THR B 1 9 ? -5.949 -1.048 17.922 1 86.06 9 THR B O 1
ATOM 1550 N N . ASN B 1 10 ? -4.562 0.384 18.891 1 86 10 ASN B N 1
ATOM 1551 C CA . ASN B 1 10 ? -5.629 1.246 19.391 1 86 10 ASN B CA 1
ATOM 1552 C C . ASN B 1 10 ? -6.316 2.008 18.266 1 86 10 ASN B C 1
ATOM 1554 O O . ASN B 1 10 ? -7.535 2.184 18.281 1 86 10 ASN B O 1
ATOM 1558 N N . VAL B 1 11 ? -5.555 2.424 17.312 1 88.56 11 VAL B N 1
ATOM 1559 C CA . VAL B 1 11 ? -6.098 3.133 16.156 1 88.56 11 VAL B CA 1
ATOM 1560 C C . VAL B 1 11 ? -7.051 2.221 15.391 1 88.56 11 VAL B C 1
ATOM 1562 O O . VAL B 1 11 ? -8.172 2.619 15.062 1 88.56 11 VAL B O 1
ATOM 1565 N N . LEU B 1 12 ? -6.641 1.028 15.188 1 90.5 12 LEU B N 1
ATOM 1566 C CA . LEU B 1 12 ? -7.426 0.064 14.43 1 90.5 12 LEU B CA 1
ATOM 1567 C C . LEU B 1 12 ? -8.711 -0.289 15.164 1 90.5 12 LEU B C 1
ATOM 1569 O O . LEU B 1 12 ? -9.781 -0.357 14.555 1 90.5 12 LEU B O 1
ATOM 1573 N N . ALA B 1 13 ? -8.617 -0.481 16.438 1 87.56 13 ALA B N 1
ATOM 1574 C CA . ALA B 1 13 ? -9.797 -0.788 17.234 1 87.56 13 ALA B CA 1
ATOM 1575 C C . ALA B 1 13 ? -10.797 0.361 17.203 1 87.56 13 ALA B C 1
ATOM 1577 O O . ALA B 1 13 ? -12.008 0.136 17.094 1 87.56 13 ALA B O 1
ATOM 1578 N N . ALA B 1 14 ? -10.297 1.557 17.266 1 87.81 14 ALA B N 1
ATOM 1579 C CA . ALA B 1 14 ? -11.156 2.738 17.266 1 87.81 14 ALA B CA 1
ATOM 1580 C C . ALA B 1 14 ? -11.883 2.891 15.93 1 87.81 14 ALA B C 1
ATOM 1582 O O . ALA B 1 14 ? -13.031 3.328 15.891 1 87.81 14 ALA B O 1
ATOM 1583 N N . LEU B 1 15 ? -11.359 2.48 14.883 1 92.06 15 LEU B N 1
ATOM 1584 C CA . LEU B 1 15 ? -11.906 2.699 13.547 1 92.06 15 LEU B CA 1
ATOM 1585 C C . LEU B 1 15 ? -13.125 1.82 13.305 1 92.06 15 LEU B C 1
ATOM 1587 O O . LEU B 1 15 ? -14.07 2.232 12.625 1 92.06 15 LEU B O 1
ATOM 1591 N N . SER B 1 16 ? -13.07 0.676 13.875 1 88.5 16 SER B N 1
ATOM 1592 C CA . SER B 1 16 ? -14.18 -0.246 13.641 1 88.5 16 SER B CA 1
ATOM 1593 C C . SER B 1 16 ? -15.422 0.177 14.406 1 88.5 16 SER B C 1
ATOM 1595 O O . SER B 1 16 ? -16.531 -0.24 14.078 1 88.5 16 SER B O 1
ATOM 1597 N N . GLY B 1 17 ? -15.242 1.003 15.414 1 84.88 17 GLY B N 1
ATOM 1598 C CA . GLY B 1 17 ? -16.359 1.461 16.219 1 84.88 17 GLY B CA 1
ATOM 1599 C C . GLY B 1 17 ? -17.125 0.328 16.875 1 84.88 17 GLY B C 1
ATOM 1600 O O . GLY B 1 17 ? -18.359 0.371 16.953 1 84.88 17 GLY B O 1
ATOM 1601 N N . GLY B 1 18 ? -16.516 -0.734 17.109 1 85.31 18 GLY B N 1
ATOM 1602 C CA . GLY B 1 18 ? -17.141 -1.861 17.781 1 85.31 18 GLY B CA 1
ATOM 1603 C C . GLY B 1 18 ? -17.766 -2.852 16.828 1 85.31 18 GLY B C 1
ATOM 1604 O O . GLY B 1 18 ? -18.25 -3.904 17.234 1 85.31 18 GLY B O 1
ATOM 1605 N N . ALA B 1 19 ? -17.828 -2.527 15.547 1 88.06 19 ALA B N 1
ATOM 1606 C CA . ALA B 1 19 ? -18.391 -3.453 14.57 1 88.06 19 ALA B CA 1
ATOM 1607 C C . ALA B 1 19 ? -17.5 -4.676 14.391 1 88.06 19 ALA B C 1
ATOM 1609 O O . ALA B 1 19 ? -16.266 -4.582 14.523 1 88.06 19 ALA B O 1
ATOM 1610 N N . GLU B 1 20 ? -18.156 -5.781 14.094 1 87.19 20 GLU B N 1
ATOM 1611 C CA . GLU B 1 20 ? -17.391 -6.973 13.734 1 87.19 20 GLU B CA 1
ATOM 1612 C C . GLU B 1 20 ? -16.672 -6.785 12.398 1 87.19 20 GLU B C 1
ATOM 1614 O O . GLU B 1 20 ? -17.25 -6.266 11.445 1 87.19 20 GLU B O 1
ATOM 1619 N N . ILE B 1 21 ? -15.461 -7.27 12.352 1 88.25 21 ILE B N 1
ATOM 1620 C CA . ILE B 1 21 ? -14.641 -7.121 11.156 1 88.25 21 ILE B CA 1
ATOM 1621 C C . ILE B 1 21 ? -14.523 -8.461 10.438 1 88.25 21 ILE B C 1
ATOM 1623 O O . ILE B 1 21 ? -14.352 -9.508 11.078 1 88.25 21 ILE B O 1
ATOM 1627 N N . ASP B 1 22 ? -14.664 -8.43 9.133 1 92.44 22 ASP B N 1
ATOM 1628 C CA . ASP B 1 22 ? -14.438 -9.625 8.336 1 92.44 22 ASP B CA 1
ATOM 1629 C C . ASP B 1 22 ? -12.977 -10.07 8.422 1 92.44 22 ASP B C 1
ATOM 1631 O O . ASP B 1 22 ? -12.07 -9.32 8.062 1 92.44 22 ASP B O 1
ATOM 1635 N N . ALA B 1 23 ? -12.766 -11.258 8.766 1 92.19 23 ALA B N 1
ATOM 1636 C CA . ALA B 1 23 ? -11.406 -11.695 9.094 1 92.19 23 ALA B CA 1
ATOM 1637 C C . ALA B 1 23 ? -10.766 -12.422 7.922 1 92.19 23 ALA B C 1
ATOM 1639 O O . ALA B 1 23 ? -9.594 -12.797 7.98 1 92.19 23 ALA B O 1
ATOM 1640 N N . PHE B 1 24 ? -11.391 -12.562 6.848 1 97.38 24 PHE B N 1
ATOM 1641 C CA . PHE B 1 24 ? -10.945 -13.422 5.754 1 97.38 24 PHE B CA 1
ATOM 1642 C C . PHE B 1 24 ? -9.578 -12.984 5.242 1 97.38 24 PHE B C 1
ATOM 1644 O O . PHE B 1 24 ? -8.68 -13.812 5.09 1 97.38 24 PHE B O 1
ATOM 1651 N N . LEU B 1 25 ? -9.398 -11.68 5.039 1 98.19 25 LEU B N 1
ATOM 1652 C CA . LEU B 1 25 ? -8.203 -11.195 4.363 1 98.19 25 LEU B CA 1
ATOM 1653 C C . LEU B 1 25 ? -6.98 -11.336 5.258 1 98.19 25 LEU B C 1
ATOM 1655 O O . LEU B 1 25 ? -5.855 -11.445 4.766 1 98.19 25 LEU B O 1
ATOM 1659 N N . GLY B 1 26 ? -7.176 -11.344 6.605 1 97.56 26 GLY B N 1
ATOM 1660 C CA . GLY B 1 26 ? -6.035 -11.336 7.508 1 97.56 26 GLY B CA 1
ATOM 1661 C C . GLY B 1 26 ? -5.262 -10.031 7.473 1 97.56 26 GLY B C 1
ATOM 1662 O O . GLY B 1 26 ? -5.84 -8.953 7.629 1 97.56 26 GLY B O 1
ATOM 1663 N N . ASN B 1 27 ? -3.949 -10.141 7.223 1 97.38 27 ASN B N 1
ATOM 1664 C CA . ASN B 1 27 ? -3.064 -8.984 7.273 1 97.38 27 ASN B CA 1
ATOM 1665 C C . ASN B 1 27 ? -2.449 -8.688 5.91 1 97.38 27 ASN B C 1
ATOM 1667 O O . ASN B 1 27 ? -2.186 -9.609 5.129 1 97.38 27 ASN B O 1
ATOM 1671 N N . VAL B 1 28 ? -2.24 -7.379 5.641 1 98.31 28 VAL B N 1
ATOM 1672 C CA . VAL B 1 28 ? -1.389 -7.012 4.516 1 98.31 28 VAL B CA 1
ATOM 1673 C C . VAL B 1 28 ? 0.057 -7.402 4.809 1 98.31 28 VAL B C 1
ATOM 1675 O O . VAL B 1 28 ? 0.577 -7.113 5.891 1 98.31 28 VAL B O 1
ATOM 1678 N N . VAL B 1 29 ? 0.743 -8.008 3.824 1 97.88 29 VAL B N 1
ATOM 1679 C CA . VAL B 1 29 ? 2.09 -8.5 4.098 1 97.88 29 VAL B CA 1
ATOM 1680 C C . VAL B 1 29 ? 3.053 -7.996 3.025 1 97.88 29 VAL B C 1
ATOM 1682 O O . VAL B 1 29 ? 4.27 -8.125 3.166 1 97.88 29 VAL B O 1
ATOM 1685 N N . GLU B 1 30 ? 2.523 -7.402 1.981 1 98.62 30 GLU B N 1
ATOM 1686 C CA . GLU B 1 30 ? 3.369 -6.965 0.876 1 98.62 30 GLU B CA 1
ATOM 1687 C C . GLU B 1 30 ? 2.738 -5.797 0.126 1 98.62 30 GLU B C 1
ATOM 1689 O O . GLU B 1 30 ? 1.525 -5.781 -0.099 1 98.62 30 GLU B O 1
ATOM 1694 N N . ILE B 1 31 ? 3.512 -4.855 -0.249 1 98.94 31 ILE B N 1
ATOM 1695 C CA . ILE B 1 31 ? 3.174 -3.752 -1.14 1 98.94 31 ILE B CA 1
ATOM 1696 C C . ILE B 1 31 ? 4.051 -3.809 -2.387 1 98.94 31 ILE B C 1
ATOM 1698 O O . ILE B 1 31 ? 5.273 -3.949 -2.289 1 98.94 31 ILE B O 1
ATOM 1702 N N . ALA B 1 32 ? 3.406 -3.643 -3.543 1 98.94 32 ALA B N 1
ATOM 1703 C CA . ALA B 1 32 ? 4.18 -3.867 -4.762 1 98.94 32 ALA B CA 1
ATOM 1704 C C . ALA B 1 32 ? 4.078 -2.674 -5.703 1 98.94 32 ALA B C 1
ATOM 1706 O O . ALA B 1 32 ? 2.975 -2.219 -6.023 1 98.94 32 ALA B O 1
ATOM 1707 N N . ILE B 1 33 ? 5.219 -2.225 -6.164 1 98.94 33 ILE B N 1
ATOM 1708 C CA . ILE B 1 33 ? 5.336 -1.198 -7.195 1 98.94 33 ILE B CA 1
ATOM 1709 C C . ILE B 1 33 ? 5.605 -1.854 -8.547 1 98.94 33 ILE B C 1
ATOM 1711 O O . ILE B 1 33 ? 6.457 -2.738 -8.656 1 98.94 33 ILE B O 1
ATOM 1715 N N . VAL B 1 34 ? 4.832 -1.455 -9.516 1 98.94 34 VAL B N 1
ATOM 1716 C CA . VAL B 1 34 ? 5.156 -1.77 -10.898 1 98.94 34 VAL B CA 1
ATOM 1717 C C . VAL B 1 34 ? 5.949 -0.621 -11.523 1 98.94 34 VAL B C 1
ATOM 1719 O O . VAL B 1 34 ? 5.57 0.546 -11.383 1 98.94 34 VAL B O 1
ATOM 1722 N N . THR B 1 35 ? 7.078 -0.933 -12.156 1 98.94 35 THR B N 1
ATOM 1723 C CA . THR B 1 35 ? 8 0.083 -12.648 1 98.94 35 THR B CA 1
ATOM 1724 C C . THR B 1 35 ? 8.602 -0.336 -13.984 1 98.94 35 THR B C 1
ATOM 1726 O O . THR B 1 35 ? 8.609 -1.521 -14.328 1 98.94 35 THR B O 1
ATOM 1729 N N . ARG B 1 36 ? 9.039 0.678 -14.758 1 98.75 36 ARG B N 1
ATOM 1730 C CA . ARG B 1 36 ? 9.719 0.425 -16.016 1 98.75 36 ARG B CA 1
ATOM 1731 C C . ARG B 1 36 ? 11.219 0.264 -15.812 1 98.75 36 ARG B C 1
ATOM 1733 O O . ARG B 1 36 ? 11.938 -0.144 -16.734 1 98.75 36 ARG B O 1
ATOM 1740 N N . ASP B 1 37 ? 11.68 0.597 -14.617 1 98.81 37 ASP B N 1
ATOM 1741 C CA . ASP B 1 37 ? 13.102 0.595 -14.289 1 98.81 37 ASP B CA 1
ATOM 1742 C C . ASP B 1 37 ? 13.32 0.297 -12.805 1 98.81 37 ASP B C 1
ATOM 1744 O O . ASP B 1 37 ? 13.32 1.21 -11.977 1 98.81 37 ASP B O 1
ATOM 1748 N N . HIS B 1 38 ? 13.594 -0.98 -12.523 1 98.88 38 HIS B N 1
ATOM 1749 C CA . HIS B 1 38 ? 13.68 -1.392 -11.125 1 98.88 38 HIS B CA 1
ATOM 1750 C C . HIS B 1 38 ? 14.898 -0.781 -10.445 1 98.88 38 HIS B C 1
ATOM 1752 O O . HIS B 1 38 ? 14.867 -0.48 -9.25 1 98.88 38 HIS B O 1
ATOM 1758 N N . LYS B 1 39 ? 15.977 -0.604 -11.156 1 98.75 39 LYS B N 1
ATOM 1759 C CA . LYS B 1 39 ? 17.172 -0.032 -10.547 1 98.75 39 LYS B CA 1
ATOM 1760 C C . LYS B 1 39 ? 16.938 1.414 -10.125 1 98.75 39 LYS B C 1
ATOM 1762 O O . LYS B 1 39 ? 17.281 1.803 -9.008 1 98.75 39 LYS B O 1
ATOM 1767 N N . ARG B 1 40 ? 16.344 2.205 -11.023 1 98.81 40 ARG B N 1
ATOM 1768 C CA . ARG B 1 40 ? 16 3.588 -10.695 1 98.81 40 ARG B CA 1
ATOM 1769 C C . ARG B 1 40 ? 15.078 3.654 -9.484 1 98.81 40 ARG B C 1
ATOM 1771 O O . ARG B 1 40 ? 15.281 4.473 -8.586 1 98.81 40 ARG B O 1
ATOM 1778 N N . THR B 1 41 ? 14.094 2.832 -9.484 1 98.94 41 THR B N 1
ATOM 1779 C CA . THR B 1 41 ? 13.133 2.828 -8.383 1 98.94 41 THR B CA 1
ATOM 1780 C C . THR B 1 41 ? 13.805 2.416 -7.082 1 98.9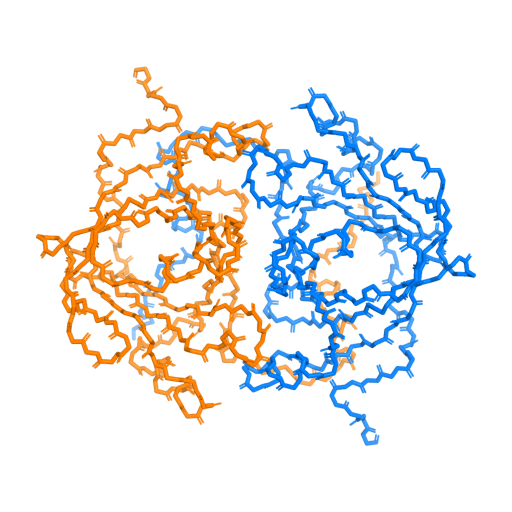4 41 THR B C 1
ATOM 1782 O O . THR B 1 41 ? 13.562 3.021 -6.035 1 98.94 41 THR B O 1
ATOM 1785 N N . MET B 1 42 ? 14.711 1.397 -7.129 1 98.81 42 MET B N 1
ATOM 1786 C CA . MET B 1 42 ? 15.438 0.979 -5.938 1 98.81 42 MET B CA 1
ATOM 1787 C C . MET B 1 42 ? 16.328 2.104 -5.418 1 98.81 42 MET B C 1
ATOM 1789 O O . MET B 1 42 ? 16.438 2.311 -4.207 1 98.81 42 MET B O 1
ATOM 1793 N N . ASP B 1 43 ? 16.953 2.852 -6.359 1 98.81 43 ASP B N 1
ATOM 1794 C CA . ASP B 1 43 ? 17.766 3.996 -5.949 1 98.81 43 ASP B CA 1
ATOM 1795 C C . ASP B 1 43 ? 16.938 4.984 -5.125 1 98.81 43 ASP B C 1
ATOM 1797 O O . ASP B 1 43 ? 17.391 5.457 -4.078 1 98.81 43 ASP B O 1
ATOM 1801 N N . GLY B 1 44 ? 15.789 5.25 -5.598 1 98.81 44 GLY B N 1
ATOM 1802 C CA . GLY B 1 44 ? 14.906 6.152 -4.875 1 98.81 44 GLY B CA 1
ATOM 1803 C C . GLY B 1 44 ? 14.5 5.625 -3.514 1 98.81 44 GLY B C 1
ATOM 1804 O O . GLY B 1 44 ? 14.5 6.363 -2.527 1 98.81 44 GLY B O 1
ATOM 1805 N N . LEU B 1 45 ? 14.156 4.367 -3.432 1 98.81 45 LEU B N 1
ATOM 1806 C CA . LEU B 1 45 ? 13.68 3.76 -2.195 1 98.81 45 LEU B CA 1
ATOM 1807 C C . LEU B 1 45 ? 14.812 3.633 -1.179 1 98.81 45 LEU B C 1
ATOM 1809 O O . LEU B 1 45 ? 14.578 3.73 0.028 1 98.81 45 LEU B O 1
ATOM 1813 N N . LEU B 1 46 ? 15.992 3.465 -1.657 1 98.25 46 LEU B N 1
ATOM 1814 C CA . LEU B 1 46 ? 17.156 3.408 -0.775 1 98.25 46 LEU B CA 1
ATOM 1815 C C . LEU B 1 46 ? 17.344 4.727 -0.033 1 98.25 46 LEU B C 1
ATOM 1817 O O . LEU B 1 46 ? 17.781 4.738 1.118 1 98.25 46 LEU B O 1
ATOM 1821 N N . LYS B 1 47 ? 16.969 5.844 -0.687 1 98.38 47 LYS B N 1
ATOM 1822 C CA . LYS B 1 47 ? 17.062 7.137 -0.017 1 98.38 47 LYS B CA 1
ATOM 1823 C C . LYS B 1 47 ? 16.141 7.188 1.205 1 98.38 47 LYS B C 1
ATOM 1825 O O . LYS B 1 47 ? 16.406 7.926 2.154 1 98.38 47 LYS B O 1
ATOM 1830 N N . LEU B 1 48 ? 15.117 6.387 1.172 1 98.56 48 LEU B N 1
ATOM 1831 C CA . LEU B 1 48 ? 14.172 6.324 2.279 1 98.56 48 LEU B CA 1
ATOM 1832 C C . LEU B 1 48 ? 14.602 5.277 3.303 1 98.56 48 LEU B C 1
ATOM 1834 O O . LEU B 1 48 ? 13.969 5.141 4.355 1 98.56 48 LEU B O 1
ATOM 1838 N N . GLY B 1 49 ? 15.602 4.48 2.951 1 97.5 49 GLY B N 1
ATOM 1839 C CA . GLY B 1 49 ? 16.078 3.428 3.836 1 97.5 49 GLY B CA 1
ATOM 1840 C C . GLY B 1 49 ? 15.438 2.08 3.551 1 97.5 49 GLY B C 1
ATOM 1841 O O . GLY B 1 49 ? 15.516 1.164 4.371 1 97.5 49 GLY B O 1
ATOM 1842 N N . ILE B 1 50 ? 14.805 1.953 2.469 1 98.19 50 ILE B N 1
ATOM 1843 C CA . ILE B 1 50 ? 14.211 0.672 2.102 1 98.19 50 ILE B CA 1
ATOM 1844 C C . ILE B 1 50 ? 15.195 -0.13 1.255 1 98.19 50 ILE B C 1
ATOM 1846 O O . ILE B 1 50 ? 15.516 0.258 0.129 1 98.19 50 ILE B O 1
ATOM 1850 N N . GLY B 1 51 ? 15.664 -1.252 1.764 1 96.56 51 GLY B N 1
ATOM 1851 C CA . GLY B 1 51 ? 16.719 -2.096 1.213 1 96.56 51 GLY B CA 1
ATOM 1852 C C . GLY B 1 51 ? 17.531 -2.799 2.277 1 96.56 51 GLY B C 1
ATOM 1853 O O . GLY B 1 51 ? 17.297 -2.619 3.473 1 96.56 51 GLY B O 1
ATOM 1854 N N . PRO B 1 52 ? 18.5 -3.668 1.924 1 97.19 52 PRO B N 1
ATOM 1855 C CA . PRO B 1 52 ? 18.922 -4.016 0.565 1 97.19 52 PRO B CA 1
ATOM 1856 C C . PRO B 1 52 ? 17.875 -4.844 -0.184 1 97.19 52 PRO B C 1
ATOM 1858 O O . PRO B 1 52 ? 16.906 -5.309 0.417 1 97.19 52 PRO B O 1
ATOM 1861 N N . TRP B 1 53 ? 18.109 -4.844 -1.505 1 98.06 53 TRP B N 1
ATOM 1862 C CA . TRP B 1 53 ? 17.156 -5.516 -2.383 1 98.06 53 TRP B CA 1
ATOM 1863 C C . TRP B 1 53 ? 17.734 -6.805 -2.943 1 98.06 53 TRP B C 1
ATOM 1865 O O . TRP B 1 53 ? 18.922 -6.852 -3.303 1 98.06 53 TRP B O 1
ATOM 1875 N N . ARG B 1 54 ? 16.922 -7.84 -2.963 1 98.5 54 ARG B N 1
ATOM 1876 C CA . ARG B 1 54 ? 17.156 -9.047 -3.754 1 98.5 54 ARG B CA 1
ATOM 1877 C C . ARG B 1 54 ? 16.531 -8.922 -5.141 1 98.5 54 ARG B C 1
ATOM 1879 O O . ARG B 1 54 ? 15.359 -8.586 -5.273 1 98.5 54 ARG B O 1
ATOM 1886 N N . VAL B 1 55 ? 17.328 -9.242 -6.164 1 98.75 55 VAL B N 1
ATOM 1887 C CA . VAL B 1 55 ? 16.828 -9.109 -7.531 1 98.75 55 VAL B CA 1
ATOM 1888 C C . VAL B 1 55 ? 16.719 -10.484 -8.18 1 98.75 55 VAL B C 1
ATOM 1890 O O . VAL B 1 55 ? 17.672 -11.258 -8.18 1 98.75 55 VAL B O 1
ATOM 1893 N N . TYR B 1 56 ? 15.547 -10.766 -8.734 1 98.81 56 TYR B N 1
ATOM 1894 C CA . TYR B 1 56 ? 15.273 -12.039 -9.398 1 98.81 56 TYR B CA 1
ATOM 1895 C C . TYR B 1 56 ? 14.648 -11.805 -10.766 1 98.81 56 TYR B C 1
ATOM 1897 O O . TYR B 1 56 ? 14.219 -10.695 -11.086 1 98.81 56 TYR B O 1
ATOM 1905 N N . THR B 1 57 ? 14.68 -12.875 -11.539 1 98.81 57 THR B N 1
ATOM 1906 C CA . THR B 1 57 ? 13.883 -12.977 -12.758 1 98.81 57 THR B CA 1
ATOM 1907 C C . THR B 1 57 ? 12.922 -14.156 -12.68 1 98.81 57 THR B C 1
ATOM 1909 O O . THR B 1 57 ? 13.336 -15.289 -12.445 1 98.81 57 THR B O 1
ATOM 1912 N N . PHE B 1 58 ? 11.641 -13.867 -12.781 1 98.81 58 PHE B N 1
ATOM 1913 C CA . PHE B 1 58 ? 10.641 -14.914 -12.953 1 98.81 58 PHE B CA 1
ATOM 1914 C C . PHE B 1 58 ? 10.391 -15.188 -14.43 1 98.81 58 PHE B C 1
ATOM 1916 O O . PHE B 1 58 ? 10.109 -14.266 -15.195 1 98.81 58 PHE B O 1
ATOM 1923 N N . SER B 1 59 ? 10.547 -16.375 -14.82 1 98.69 59 SER B N 1
ATOM 1924 C CA . SER B 1 59 ? 10.391 -16.797 -16.219 1 98.69 59 SER B CA 1
ATOM 1925 C C . SER B 1 59 ? 9.773 -18.188 -16.312 1 98.69 59 SER B C 1
ATOM 1927 O O . SER B 1 59 ? 9.641 -18.875 -15.297 1 98.69 59 SER B O 1
ATOM 1929 N N . PRO B 1 60 ? 9.344 -18.578 -17.547 1 98.5 60 PRO B N 1
ATOM 1930 C CA . PRO B 1 60 ? 8.781 -19.922 -17.688 1 98.5 60 PRO B CA 1
ATOM 1931 C C . PRO B 1 60 ? 9.758 -21.016 -17.25 1 98.5 60 PRO B C 1
ATOM 1933 O O . PRO B 1 60 ? 9.336 -22.141 -16.953 1 98.5 60 PRO B O 1
ATOM 1936 N N . GLU B 1 61 ? 11.047 -20.719 -17.172 1 98.25 61 GLU B N 1
ATOM 1937 C CA . GLU B 1 61 ? 12.055 -21.688 -16.781 1 98.25 61 GLU B CA 1
ATOM 1938 C C . GLU B 1 61 ? 12.008 -21.984 -15.281 1 98.25 61 GLU B C 1
ATOM 1940 O O . GLU B 1 61 ? 12.414 -23.062 -14.844 1 98.25 61 GLU B O 1
ATOM 1945 N N . ASN B 1 62 ? 11.523 -21 -14.5 1 98.38 62 ASN B N 1
ATOM 1946 C CA . ASN B 1 62 ? 11.57 -21.219 -13.062 1 98.38 62 ASN B CA 1
ATOM 1947 C C . ASN B 1 62 ? 10.227 -20.906 -12.406 1 98.38 62 ASN B C 1
ATOM 1949 O O . ASN B 1 62 ? 10.086 -21.031 -11.188 1 98.38 62 ASN B O 1
ATOM 1953 N N . THR B 1 63 ? 9.258 -20.5 -13.148 1 98.44 63 THR B N 1
ATOM 1954 C CA . THR B 1 63 ? 7.906 -20.219 -12.688 1 98.44 63 THR B CA 1
ATOM 1955 C C . THR B 1 63 ? 6.887 -21.031 -13.484 1 98.44 63 THR B C 1
ATOM 1957 O O . THR B 1 63 ? 6.672 -20.766 -14.672 1 98.44 63 THR B O 1
ATOM 1960 N N . GLN B 1 64 ? 6.195 -21.953 -12.836 1 98.19 64 GLN B N 1
ATOM 1961 C CA . GLN B 1 64 ? 5.262 -22.859 -13.484 1 98.19 64 GLN B CA 1
ATOM 1962 C C . GLN B 1 64 ? 3.83 -22.344 -13.406 1 98.19 64 GLN B C 1
ATOM 1964 O O . GLN B 1 64 ? 3.535 -21.453 -12.609 1 98.19 64 GLN B O 1
ATOM 1969 N N . ASN B 1 65 ? 2.971 -22.875 -14.281 1 98.06 65 ASN B N 1
ATOM 1970 C CA . ASN B 1 65 ? 1.533 -22.625 -14.266 1 98.06 65 ASN B CA 1
ATOM 1971 C C . ASN B 1 65 ? 1.225 -21.141 -14.383 1 98.06 65 ASN B C 1
ATOM 1973 O O . ASN B 1 65 ? 0.347 -20.625 -13.688 1 98.06 65 ASN B O 1
ATOM 1977 N N . GLN B 1 66 ? 2.037 -20.469 -15.203 1 98.81 66 GLN B N 1
ATOM 1978 C CA . GLN B 1 66 ? 1.794 -19.062 -15.453 1 98.81 66 GLN B CA 1
ATOM 1979 C C . GLN B 1 66 ? 0.469 -18.844 -16.188 1 98.81 66 GLN B C 1
ATOM 1981 O O . GLN B 1 66 ? 0.195 -19.5 -17.188 1 98.81 66 GLN B O 1
ATOM 1986 N N . THR B 1 67 ? -0.353 -17.953 -15.656 1 98.81 67 THR B N 1
ATOM 1987 C CA . THR B 1 67 ? -1.615 -17.641 -16.312 1 98.81 67 THR B CA 1
ATOM 1988 C C . THR B 1 67 ? -1.789 -16.125 -16.469 1 98.81 67 THR B C 1
ATOM 1990 O O . THR B 1 67 ? -1.201 -15.359 -15.703 1 98.81 67 THR B O 1
ATOM 1993 N N . TYR B 1 68 ? -2.527 -15.711 -17.391 1 98.81 68 TYR B N 1
ATOM 1994 C CA . TYR B 1 68 ? -2.979 -14.352 -17.672 1 98.81 68 TYR B CA 1
ATOM 1995 C C . TYR B 1 68 ? -4.441 -14.336 -18.109 1 98.81 68 TYR B C 1
ATOM 1997 O O . TYR B 1 68 ? -4.789 -14.898 -19.156 1 98.81 68 TYR B O 1
ATOM 2005 N N . HIS B 1 69 ? -5.25 -13.75 -17.312 1 97.94 69 HIS B N 1
ATOM 2006 C CA . HIS B 1 69 ? -6.691 -13.664 -17.5 1 97.94 69 HIS B CA 1
ATOM 2007 C C . HIS B 1 69 ? -7.297 -15.031 -17.781 1 97.94 69 HIS B C 1
ATOM 2009 O O . HIS B 1 69 ? -8.039 -15.203 -18.75 1 97.94 69 HIS B O 1
ATOM 2015 N N . GLY B 1 70 ? -6.859 -15.969 -16.953 1 95.44 70 GLY B N 1
ATOM 2016 C CA . GLY B 1 70 ? -7.504 -17.266 -16.906 1 95.44 70 GLY B CA 1
ATOM 2017 C C . GLY B 1 70 ? -6.934 -18.25 -17.922 1 95.44 70 GLY B C 1
ATOM 2018 O O . GLY B 1 70 ? -7.312 -19.422 -17.938 1 95.44 70 GLY B O 1
ATOM 2019 N N . GLU B 1 71 ? -5.977 -17.766 -18.719 1 98.25 71 GLU B N 1
ATOM 2020 C CA . GLU B 1 71 ? -5.367 -18.641 -19.734 1 98.25 71 GLU B CA 1
ATOM 2021 C C . GLU B 1 71 ? -3.871 -18.797 -19.484 1 98.25 71 GLU B C 1
ATOM 2023 O O . GLU B 1 71 ? -3.211 -17.875 -18.984 1 98.25 71 GLU B O 1
ATOM 2028 N N . PRO B 1 72 ? -3.385 -20.031 -19.859 1 98.5 72 PRO B N 1
ATOM 2029 C CA . PRO B 1 72 ? -1.93 -20.156 -19.766 1 98.5 72 PRO B CA 1
ATOM 2030 C C . PRO B 1 72 ? -1.193 -19.109 -20.594 1 98.5 72 PRO B C 1
ATOM 2032 O O . PRO B 1 72 ? -1.626 -18.766 -21.703 1 98.5 72 PRO B O 1
ATOM 2035 N N . ALA B 1 73 ? -0.122 -18.5 -20.094 1 98.62 73 ALA B N 1
ATOM 2036 C CA . ALA B 1 73 ? 0.657 -17.484 -20.781 1 98.62 73 ALA B CA 1
ATOM 2037 C C . ALA B 1 73 ? 2.096 -17.453 -20.281 1 98.62 73 ALA B C 1
ATOM 2039 O O . ALA B 1 73 ? 2.334 -17.406 -19.078 1 98.62 73 ALA B O 1
ATOM 2040 N N . ASP B 1 74 ? 3.014 -17.438 -21.188 1 98.62 74 ASP B N 1
ATOM 2041 C CA . ASP B 1 74 ? 4.418 -17.25 -20.828 1 98.62 74 ASP B CA 1
ATOM 2042 C C . ASP B 1 74 ? 4.73 -15.781 -20.594 1 98.62 74 ASP B C 1
ATOM 2044 O O . ASP B 1 74 ? 4.402 -14.93 -21.422 1 98.62 74 ASP B O 1
ATOM 2048 N N . PHE B 1 75 ? 5.344 -15.484 -19.453 1 98.88 75 PHE B N 1
ATOM 2049 C CA . PHE B 1 75 ? 5.797 -14.117 -19.219 1 98.88 75 PHE B CA 1
ATOM 2050 C C . PHE B 1 75 ? 7.109 -14.117 -18.438 1 98.88 75 PHE B C 1
ATOM 2052 O O . PHE B 1 75 ? 7.477 -15.109 -17.812 1 98.88 75 PHE B O 1
ATOM 2059 N N . VAL B 1 76 ? 7.824 -13.047 -18.578 1 98.94 76 VAL 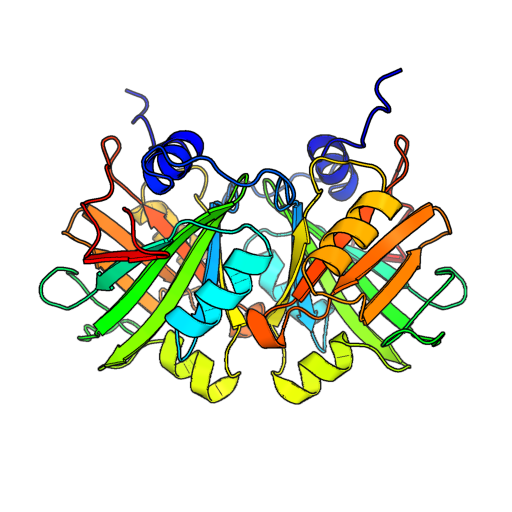B N 1
ATOM 2060 C CA . VAL B 1 76 ? 9.07 -12.805 -17.875 1 98.94 76 VAL B CA 1
ATOM 2061 C C . VAL B 1 76 ? 8.977 -11.492 -17.094 1 98.94 76 VAL B C 1
ATOM 2063 O O . VAL B 1 76 ? 8.555 -10.469 -17.641 1 98.94 76 VAL B O 1
ATOM 2066 N N . LEU B 1 77 ? 9.359 -11.547 -15.82 1 98.94 77 LEU B N 1
ATOM 2067 C CA . LEU B 1 77 ? 9.336 -10.398 -14.922 1 98.94 77 LEU B CA 1
ATOM 2068 C C . LEU B 1 77 ? 10.664 -10.258 -14.188 1 98.94 77 LEU B C 1
ATOM 2070 O O . LEU B 1 77 ? 11.234 -11.25 -13.734 1 98.94 77 LEU B O 1
ATOM 2074 N N . LYS B 1 78 ? 11.172 -9.047 -14.156 1 98.94 78 LYS B N 1
ATOM 2075 C CA . LYS B 1 78 ? 12.102 -8.727 -13.078 1 98.94 78 LYS B CA 1
ATOM 2076 C C . LYS B 1 78 ? 11.359 -8.477 -11.766 1 98.94 78 LYS B C 1
ATOM 2078 O O . LYS B 1 78 ? 10.398 -7.711 -11.734 1 98.94 78 LYS B O 1
ATOM 2083 N N . VAL B 1 79 ? 11.758 -9.164 -10.719 1 98.94 79 VAL B N 1
ATOM 2084 C CA . VAL B 1 79 ? 11.094 -9.078 -9.422 1 98.94 79 VAL B CA 1
ATOM 2085 C C . VAL B 1 79 ? 12.125 -8.812 -8.328 1 98.94 79 VAL B C 1
ATOM 2087 O O . VAL B 1 79 ? 13.086 -9.57 -8.18 1 98.94 79 VAL B O 1
ATOM 2090 N N . CYS B 1 80 ? 11.961 -7.758 -7.605 1 98.88 80 CYS B N 1
ATOM 2091 C CA . CYS B 1 80 ? 12.859 -7.375 -6.527 1 98.88 80 CYS B CA 1
ATOM 2092 C C . CYS B 1 80 ? 12.133 -7.348 -5.191 1 98.88 80 CYS B C 1
ATOM 2094 O O . CYS B 1 80 ? 10.992 -6.898 -5.109 1 98.88 80 CYS B O 1
ATOM 2096 N N . PHE B 1 81 ? 12.844 -7.809 -4.137 1 98.62 81 PHE B N 1
ATOM 2097 C CA . PHE B 1 81 ? 12.234 -7.84 -2.816 1 98.62 81 PHE B CA 1
ATOM 2098 C C . PHE B 1 81 ? 13.117 -7.137 -1.793 1 98.62 81 PHE B C 1
ATOM 2100 O O . PHE B 1 81 ? 14.344 -7.277 -1.823 1 98.62 81 PHE B O 1
ATOM 2107 N N . ALA B 1 82 ? 12.523 -6.449 -0.911 1 97.88 82 ALA B N 1
ATOM 2108 C CA . ALA B 1 82 ? 13.148 -5.898 0.288 1 97.88 82 ALA B CA 1
ATOM 2109 C C . ALA B 1 82 ? 12.172 -5.883 1.459 1 97.88 82 ALA B C 1
ATOM 2111 O O . ALA B 1 82 ? 10.969 -6.09 1.275 1 97.88 82 ALA B O 1
ATOM 2112 N N . GLN B 1 83 ? 12.664 -5.746 2.615 1 96 83 GLN B N 1
ATOM 2113 C CA . GLN B 1 83 ? 11.82 -5.539 3.785 1 96 83 GLN B CA 1
ATOM 2114 C C . GLN B 1 83 ? 11.914 -4.102 4.289 1 96 83 GLN B C 1
ATOM 2116 O O . GLN B 1 83 ? 12.969 -3.475 4.188 1 96 83 GLN B O 1
ATOM 2121 N N . SER B 1 84 ? 10.922 -3.588 4.781 1 96.81 84 SER B N 1
ATOM 2122 C CA . SER B 1 84 ? 10.859 -2.338 5.531 1 96.81 84 SER B CA 1
ATOM 2123 C C . SER B 1 84 ? 9.859 -2.432 6.68 1 96.81 84 SER B C 1
ATOM 2125 O O . SER B 1 84 ? 8.641 -2.396 6.457 1 96.81 84 SER B O 1
ATOM 2127 N N . GLY B 1 85 ? 10.367 -2.574 7.875 1 95.38 85 GLY B N 1
ATOM 2128 C CA . GLY B 1 85 ? 9.492 -2.746 9.023 1 95.38 85 GLY B CA 1
ATOM 2129 C C . GLY B 1 85 ? 8.648 -4.008 8.945 1 95.38 85 GLY B C 1
ATOM 2130 O O . GLY B 1 85 ? 9.188 -5.117 8.906 1 95.38 85 GLY B O 1
ATOM 2131 N N . ASN B 1 86 ? 7.387 -3.799 8.828 1 95.38 86 ASN B N 1
ATOM 2132 C CA . ASN B 1 86 ? 6.43 -4.898 8.867 1 95.38 86 ASN B CA 1
ATOM 2133 C C . ASN B 1 86 ? 6.023 -5.344 7.465 1 95.38 86 ASN B C 1
ATOM 2135 O O . ASN B 1 86 ? 5.074 -6.109 7.305 1 95.38 86 ASN B O 1
ATOM 2139 N N . MET B 1 87 ? 6.723 -4.895 6.492 1 97.44 87 MET B N 1
ATOM 2140 C CA . MET B 1 87 ? 6.219 -5.082 5.133 1 97.44 87 MET B CA 1
ATOM 2141 C C . MET B 1 87 ? 7.312 -5.617 4.215 1 97.44 87 MET B C 1
ATOM 2143 O O . MET B 1 87 ? 8.453 -5.164 4.277 1 97.44 87 MET B O 1
ATOM 2147 N N . VAL B 1 88 ? 6.883 -6.531 3.371 1 97.69 88 VAL B N 1
ATOM 2148 C CA . VAL B 1 88 ? 7.664 -6.801 2.17 1 97.69 88 VAL B CA 1
ATOM 2149 C C . VAL B 1 88 ? 7.375 -5.738 1.114 1 97.69 88 VAL B C 1
ATOM 2151 O O . VAL B 1 88 ? 6.215 -5.43 0.832 1 97.69 88 VAL B O 1
ATOM 2154 N N . TRP B 1 89 ? 8.367 -5.121 0.588 1 98.75 89 TRP B N 1
ATOM 2155 C CA . TRP B 1 89 ? 8.25 -4.312 -0.622 1 98.75 89 TRP B CA 1
ATOM 2156 C C . TRP B 1 89 ? 8.688 -5.105 -1.85 1 98.75 89 TRP B C 1
ATOM 2158 O O . TRP B 1 89 ? 9.727 -5.766 -1.833 1 98.75 89 TRP B O 1
ATOM 2168 N N . GLU B 1 90 ? 7.895 -5.051 -2.844 1 98.94 90 GLU B N 1
ATOM 2169 C CA . GLU B 1 90 ? 8.148 -5.762 -4.094 1 98.94 90 GLU B CA 1
ATOM 2170 C C . GLU B 1 90 ? 8.156 -4.805 -5.281 1 98.94 90 GLU B C 1
ATOM 2172 O O . GLU B 1 90 ? 7.305 -3.918 -5.375 1 98.94 90 GLU B O 1
ATOM 2177 N N . LEU B 1 91 ? 9.141 -4.941 -6.168 1 98.94 91 LEU B N 1
ATOM 2178 C CA . LEU B 1 91 ? 9.125 -4.289 -7.473 1 98.94 91 LEU B CA 1
ATOM 2179 C C . LEU B 1 91 ? 8.891 -5.30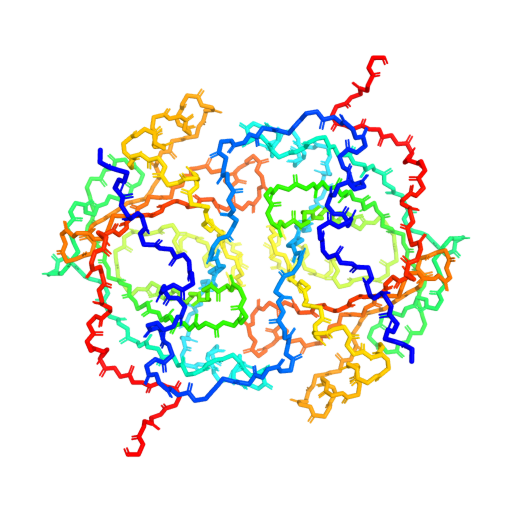9 -8.586 1 98.94 91 LEU B C 1
ATOM 2181 O O . LEU B 1 91 ? 9.5 -6.379 -8.586 1 98.94 91 LEU B O 1
ATOM 2185 N N . MET B 1 92 ? 8.023 -4.953 -9.453 1 98.88 92 MET B N 1
ATOM 2186 C CA . MET B 1 92 ? 7.758 -5.766 -10.633 1 98.88 92 MET B CA 1
ATOM 2187 C C . MET B 1 92 ? 8.008 -4.969 -11.914 1 98.88 92 MET B C 1
ATOM 2189 O O . MET B 1 92 ? 7.371 -3.938 -12.141 1 98.88 92 MET B O 1
ATOM 2193 N N . GLU B 1 93 ? 8.914 -5.406 -12.703 1 98.94 93 GLU B N 1
ATOM 2194 C CA . GLU B 1 93 ? 9.188 -4.863 -14.031 1 98.94 93 GLU B CA 1
ATOM 2195 C C . GLU B 1 93 ? 8.875 -5.891 -15.117 1 98.94 93 GLU B C 1
ATOM 2197 O O . GLU B 1 93 ? 9.602 -6.879 -15.266 1 98.94 93 GLU B O 1
ATOM 2202 N N . PRO B 1 94 ? 7.742 -5.664 -15.844 1 98.94 94 PRO B N 1
ATOM 2203 C CA . PRO B 1 94 ? 7.469 -6.602 -16.938 1 98.94 94 PRO B CA 1
ATOM 2204 C C . PRO B 1 94 ? 8.539 -6.574 -18.016 1 98.94 94 PRO B C 1
ATOM 2206 O O . PRO B 1 94 ? 8.984 -5.496 -18.422 1 98.94 94 PRO B O 1
ATOM 2209 N N . VAL B 1 95 ? 8.938 -7.754 -18.453 1 98.88 95 VAL B N 1
ATOM 2210 C CA . VAL B 1 95 ? 9.992 -7.887 -19.453 1 98.88 95 VAL B CA 1
ATOM 2211 C C . VAL B 1 95 ? 9.406 -8.383 -20.766 1 98.88 95 VAL B C 1
ATOM 2213 O O . VAL B 1 95 ? 9.633 -7.781 -21.812 1 98.88 95 VAL B O 1
ATOM 2216 N N . SER B 1 96 ? 8.703 -9.461 -20.734 1 98.75 96 SER B N 1
ATOM 2217 C CA . SER B 1 96 ? 8.062 -9.977 -21.938 1 98.75 96 SER B CA 1
ATOM 2218 C C . SER B 1 96 ? 6.809 -10.781 -21.594 1 98.75 96 SER B C 1
ATOM 2220 O O . SER B 1 96 ? 6.637 -11.211 -20.453 1 98.75 96 SER B O 1
ATOM 2222 N N . GLY B 1 97 ? 5.895 -10.914 -22.625 1 98.62 97 GLY B N 1
ATOM 2223 C CA . GLY B 1 97 ? 4.645 -11.641 -22.438 1 98.62 97 GLY B CA 1
ATOM 2224 C C . GLY B 1 97 ? 3.525 -10.766 -21.906 1 98.62 97 GLY B C 1
ATOM 2225 O O . GLY B 1 97 ? 3.76 -9.625 -21.484 1 98.62 97 GLY B O 1
ATOM 2226 N N . PRO B 1 98 ? 2.293 -11.312 -21.984 1 98.75 98 PRO B N 1
ATOM 2227 C CA . PRO B 1 98 ? 1.155 -10.57 -21.438 1 98.75 98 PRO B CA 1
ATOM 2228 C C . PRO B 1 98 ? 1.08 -10.633 -19.922 1 98.75 98 PRO B C 1
ATOM 2230 O O . PRO B 1 98 ? 1.13 -11.719 -19.344 1 98.75 98 PRO B O 1
ATOM 2233 N N . THR B 1 99 ? 1.032 -9.484 -19.281 1 98.81 99 THR B N 1
ATOM 2234 C CA . THR B 1 99 ? 0.911 -9.422 -17.828 1 98.81 99 THR B CA 1
ATOM 2235 C C . THR B 1 99 ? 0.019 -8.25 -17.406 1 98.81 99 THR B C 1
ATOM 2237 O O . THR B 1 99 ? -0.064 -7.246 -18.109 1 98.81 99 THR B O 1
ATOM 2240 N N . ILE B 1 100 ? -0.604 -8.328 -16.266 1 98.88 100 ILE B N 1
ATOM 2241 C CA . ILE B 1 100 ? -1.404 -7.246 -15.703 1 98.88 100 ILE B CA 1
ATOM 2242 C C . ILE B 1 100 ? -0.494 -6.09 -15.297 1 98.88 100 ILE B C 1
ATOM 2244 O O . ILE B 1 100 ? -0.957 -4.961 -15.109 1 98.88 100 ILE B O 1
ATOM 2248 N N . PHE B 1 101 ? 0.776 -6.371 -15.148 1 98.94 101 PHE B N 1
ATOM 2249 C CA . PHE B 1 101 ? 1.732 -5.324 -14.805 1 98.94 101 PHE B CA 1
ATOM 2250 C C . PHE B 1 101 ? 2.01 -4.426 -16 1 98.94 101 PHE B C 1
ATOM 2252 O O . PHE B 1 101 ? 2.08 -3.203 -15.859 1 98.94 101 PHE B O 1
ATOM 2259 N N . ALA B 1 102 ? 2.16 -5.062 -17.141 1 98.88 102 ALA B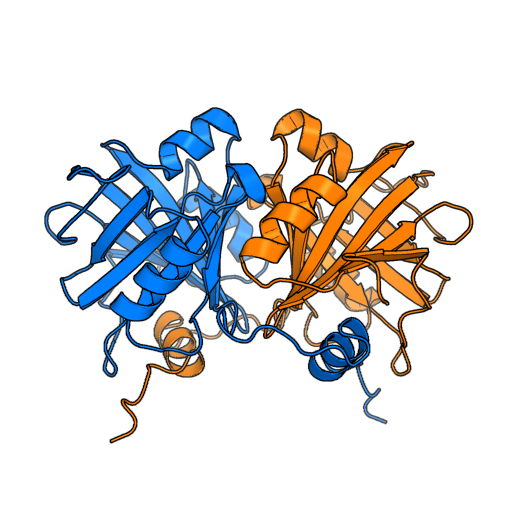 N 1
ATOM 2260 C CA . ALA B 1 102 ? 2.291 -4.277 -18.359 1 98.88 102 ALA B CA 1
ATOM 2261 C C . ALA B 1 102 ? 1.026 -3.469 -18.641 1 98.88 102 ALA B C 1
ATOM 2263 O O . ALA B 1 102 ? 1.101 -2.311 -19.047 1 98.88 102 ALA B O 1
ATOM 2264 N N . ASP B 1 103 ? -0.132 -4.102 -18.438 1 98.88 103 ASP B N 1
ATOM 2265 C CA . ASP B 1 103 ? -1.395 -3.383 -18.562 1 98.88 103 ASP B CA 1
ATOM 2266 C C . ASP B 1 103 ? -1.409 -2.137 -17.688 1 98.88 103 ASP B C 1
ATOM 2268 O O . ASP B 1 103 ? -1.845 -1.067 -18.109 1 98.88 103 ASP B O 1
ATOM 2272 N N . PHE B 1 104 ? -0.959 -2.328 -16.453 1 98.81 104 PHE B N 1
ATOM 2273 C CA . PHE B 1 104 ? -0.941 -1.245 -15.484 1 98.81 104 PHE B CA 1
ATOM 2274 C C . PHE B 1 104 ? -0.067 -0.095 -15.969 1 98.81 104 PHE B C 1
ATOM 2276 O O . PHE B 1 104 ? -0.469 1.068 -15.898 1 98.81 104 PHE B O 1
ATOM 2283 N N . LEU B 1 105 ? 1.089 -0.414 -16.422 1 98.81 105 LEU B N 1
ATOM 2284 C CA . LEU B 1 105 ? 2.004 0.607 -16.906 1 98.81 105 LEU B CA 1
ATOM 2285 C C . LEU B 1 105 ? 1.369 1.395 -18.062 1 98.81 105 LEU B C 1
ATOM 2287 O O . LEU B 1 105 ? 1.501 2.619 -18.125 1 98.81 105 LEU B O 1
ATOM 2291 N N . GLU B 1 106 ? 0.748 0.703 -18.922 1 98.38 106 GLU B N 1
ATOM 2292 C CA . GLU B 1 106 ? 0.116 1.351 -20.078 1 98.38 106 GLU B CA 1
ATOM 2293 C C . GLU B 1 106 ? -1.014 2.275 -19.625 1 98.38 106 GLU B C 1
ATOM 2295 O O . GLU B 1 106 ? -1.141 3.395 -20.125 1 98.38 106 GLU B O 1
ATOM 2300 N N . LYS B 1 107 ? -1.743 1.843 -18.688 1 97.69 107 LYS B N 1
ATOM 2301 C CA . LYS B 1 107 ? -2.953 2.551 -18.281 1 97.69 107 LYS B CA 1
ATOM 2302 C C . LYS B 1 107 ? -2.635 3.666 -17.297 1 97.69 107 LYS B C 1
ATOM 2304 O O . LYS B 1 107 ? -3.248 4.734 -17.344 1 97.69 107 LYS B O 1
ATOM 2309 N N . HIS B 1 108 ? -1.654 3.422 -16.391 1 97.94 108 HIS B N 1
ATOM 2310 C CA . HIS B 1 108 ? -1.513 4.289 -15.227 1 97.94 108 HIS B CA 1
ATOM 2311 C C . HIS B 1 108 ? -0.106 4.871 -15.141 1 97.94 108 HIS B C 1
ATOM 2313 O O . HIS B 1 108 ? 0.125 5.848 -14.422 1 97.94 108 HIS B O 1
ATOM 2319 N N . GLY B 1 109 ? 0.818 4.324 -15.883 1 98.38 109 GLY B N 1
ATOM 2320 C CA . GLY B 1 109 ? 2.215 4.578 -15.57 1 98.38 109 GLY B CA 1
ATOM 2321 C C . GLY B 1 109 ? 2.709 3.805 -14.367 1 98.38 109 GLY B C 1
ATOM 2322 O O . GLY B 1 109 ? 2.168 2.746 -14.039 1 98.38 109 GLY B O 1
ATOM 2323 N N . GLU B 1 110 ? 3.807 4.262 -13.758 1 98.88 110 GLU B N 1
ATOM 2324 C CA . GLU B 1 110 ? 4.43 3.551 -12.648 1 98.88 110 GLU B CA 1
ATOM 2325 C C . GLU B 1 110 ? 3.742 3.881 -11.328 1 98.88 110 GLU B C 1
ATOM 2327 O O . GLU B 1 110 ? 3.115 4.934 -11.195 1 98.88 110 GLU B O 1
ATOM 2332 N N . GLY B 1 111 ? 3.875 2.959 -10.328 1 98.88 111 GLY B N 1
ATOM 2333 C CA . GLY B 1 111 ? 3.324 3.186 -9 1 98.88 111 GLY B CA 1
ATOM 2334 C C . GLY B 1 111 ? 2.918 1.904 -8.297 1 98.88 111 GLY B C 1
ATOM 2335 O O . GLY B 1 111 ? 3.184 0.807 -8.797 1 98.88 111 GLY B O 1
ATOM 2336 N N . ILE B 1 112 ? 2.303 2.029 -7.129 1 98.94 112 ILE B N 1
ATOM 2337 C CA . ILE B 1 112 ? 1.808 0.864 -6.406 1 98.94 112 ILE B CA 1
ATOM 2338 C C . ILE B 1 112 ? 0.621 0.259 -7.148 1 98.94 112 ILE B C 1
ATOM 2340 O O . ILE B 1 112 ? -0.391 0.93 -7.367 1 98.94 112 ILE B O 1
ATOM 2344 N N . GLN B 1 113 ? 0.805 -0.963 -7.5 1 98.94 113 GLN B N 1
ATOM 2345 C CA . GLN B 1 113 ? -0.227 -1.631 -8.289 1 98.94 113 GLN B CA 1
ATOM 2346 C C . GLN B 1 113 ? -1.07 -2.557 -7.414 1 98.94 113 GLN B C 1
ATOM 2348 O O . GLN B 1 113 ? -2.283 -2.668 -7.609 1 98.94 113 GLN B O 1
ATOM 2353 N N . HIS B 1 114 ? -0.438 -3.217 -6.418 1 98.94 114 HIS B N 1
ATOM 2354 C CA . HIS B 1 114 ? -1.201 -4.172 -5.621 1 98.94 114 HIS B CA 1
ATOM 2355 C C . HIS B 1 114 ? -0.645 -4.285 -4.207 1 98.94 114 HIS B C 1
ATOM 2357 O O . HIS B 1 114 ? 0.473 -3.836 -3.939 1 98.94 114 HIS B O 1
ATOM 2363 N N . VAL B 1 115 ? -1.477 -4.898 -3.387 1 98.88 115 VAL B N 1
ATOM 2364 C CA . VAL B 1 115 ? -1.062 -5.391 -2.076 1 98.88 115 VAL B CA 1
ATOM 2365 C C . VAL B 1 115 ? -1.394 -6.875 -1.953 1 98.88 115 VAL B C 1
ATOM 2367 O O . VAL B 1 115 ? -2.32 -7.367 -2.602 1 98.88 115 VAL B O 1
ATOM 2370 N N . ALA B 1 116 ? -0.603 -7.504 -1.111 1 98.75 116 ALA B N 1
ATOM 2371 C CA . ALA B 1 116 ? -0.894 -8.914 -0.849 1 98.75 116 ALA B CA 1
ATOM 2372 C C . ALA B 1 116 ? -1.39 -9.109 0.581 1 98.75 116 ALA B C 1
ATOM 2374 O O . ALA B 1 116 ? -0.865 -8.508 1.518 1 98.75 116 ALA B O 1
ATOM 2375 N N . TYR B 1 117 ? -2.377 -9.938 0.707 1 98.56 117 TYR B N 1
ATOM 2376 C CA . TYR B 1 117 ? -2.889 -10.367 2.004 1 98.56 117 TYR B CA 1
ATOM 2377 C C . TYR B 1 117 ? -2.516 -11.82 2.285 1 98.56 117 TYR B C 1
ATOM 2379 O O . TYR B 1 117 ? -2.498 -12.648 1.375 1 98.56 117 TYR B O 1
ATOM 2387 N N . ASP B 1 118 ? -2.352 -12.172 3.594 1 97.06 118 ASP B N 1
ATOM 2388 C CA . ASP B 1 118 ? -1.959 -13.531 3.967 1 97.06 118 ASP B CA 1
ATOM 2389 C C . ASP B 1 118 ? -3.184 -14.414 4.184 1 97.06 118 ASP B C 1
ATOM 2391 O O . ASP B 1 118 ? -3.057 -15.633 4.316 1 97.06 118 ASP B O 1
ATOM 2395 N N . CYS B 1 119 ? -4.383 -13.797 4.246 1 97.44 119 CYS B N 1
ATOM 2396 C CA . CYS B 1 119 ? -5.633 -14.508 4.477 1 97.44 119 CYS B CA 1
ATOM 2397 C C . CYS B 1 119 ? -5.512 -15.445 5.672 1 97.44 119 CYS B C 1
ATOM 2399 O O . CYS B 1 119 ? -5.922 -16.609 5.598 1 97.44 119 CYS B O 1
ATOM 2401 N N . ASN B 1 120 ? -4.898 -14.984 6.621 1 95.25 120 ASN B N 1
ATOM 2402 C CA . ASN B 1 120 ? -4.684 -15.727 7.855 1 95.25 120 ASN B CA 1
ATOM 2403 C C . ASN B 1 120 ? -4.016 -17.078 7.59 1 95.25 120 ASN B C 1
ATOM 2405 O O . ASN B 1 120 ? -4.266 -18.047 8.305 1 95.25 120 ASN B O 1
ATOM 2409 N N . ASN B 1 121 ? -3.469 -17.234 6.484 1 94.06 121 ASN B N 1
ATOM 2410 C CA . ASN B 1 121 ? -2.646 -18.375 6.082 1 94.06 121 ASN B CA 1
ATOM 2411 C C . ASN B 1 121 ? -3.48 -19.641 5.926 1 94.06 121 ASN B C 1
ATOM 2413 O O . ASN B 1 121 ? -2.984 -20.75 6.152 1 94.06 121 ASN B O 1
ATOM 2417 N N . ILE B 1 122 ? -4.746 -19.484 5.645 1 95.69 122 ILE B N 1
ATOM 2418 C CA . ILE B 1 122 ? -5.512 -20.672 5.27 1 95.69 122 ILE B CA 1
ATOM 2419 C C . ILE B 1 122 ? -4.957 -21.25 3.973 1 95.69 122 ILE B C 1
ATOM 2421 O O . ILE B 1 122 ? -4.164 -20.609 3.283 1 95.69 122 ILE B O 1
ATOM 2425 N N . PRO B 1 123 ? -5.266 -22.484 3.627 1 95.56 123 PRO B N 1
ATOM 2426 C CA . PRO B 1 123 ? -4.707 -23.094 2.42 1 95.56 123 PRO B CA 1
ATOM 2427 C C . PRO B 1 123 ? -4.938 -22.25 1.168 1 95.56 123 PRO B C 1
ATOM 2429 O O . PRO B 1 123 ? -6 -21.641 1.018 1 95.56 123 PRO B O 1
ATOM 2432 N N . PHE B 1 124 ? -4.012 -22.297 0.295 1 96.62 124 PHE B N 1
ATOM 2433 C CA . PHE B 1 124 ? -3.965 -21.438 -0.879 1 96.62 124 PHE B CA 1
ATOM 2434 C C . PHE B 1 124 ? -5.219 -21.594 -1.726 1 96.62 124 PHE B C 1
ATOM 2436 O O . PHE B 1 124 ? -5.824 -20.609 -2.152 1 96.62 124 PHE B O 1
ATOM 2443 N N . GLU B 1 125 ? -5.66 -22.797 -1.939 1 96.94 125 GLU B N 1
ATOM 2444 C CA . GLU B 1 125 ? -6.824 -23.078 -2.777 1 96.94 125 GLU B CA 1
ATOM 2445 C C . GLU B 1 125 ? -8.102 -22.5 -2.16 1 96.94 125 GLU B C 1
ATOM 2447 O O . GLU B 1 125 ? -9.016 -22.094 -2.877 1 96.94 125 GLU B O 1
ATOM 2452 N N . GLU B 1 126 ? -8.141 -22.484 -0.865 1 98.06 126 GLU B N 1
ATOM 2453 C CA . GLU B 1 126 ? -9.305 -21.938 -0.17 1 98.06 126 GLU B CA 1
ATOM 2454 C C . GLU B 1 126 ? -9.352 -20.406 -0.304 1 98.06 126 GLU B C 1
ATOM 2456 O O . GLU B 1 126 ? -10.438 -19.828 -0.357 1 98.06 126 GLU B O 1
ATOM 2461 N N . ARG B 1 127 ? -8.203 -19.766 -0.341 1 98.31 127 ARG B N 1
ATOM 2462 C CA . ARG B 1 127 ? -8.148 -18.328 -0.559 1 98.31 127 ARG B CA 1
ATOM 2463 C C . ARG B 1 127 ? -8.719 -17.953 -1.923 1 98.31 127 ARG B C 1
ATOM 2465 O O . ARG B 1 127 ? -9.562 -17.047 -2.025 1 98.31 127 ARG B O 1
ATOM 2472 N N . ILE B 1 128 ? -8.273 -18.703 -2.893 1 98.19 128 ILE B N 1
ATOM 2473 C CA . ILE B 1 128 ? -8.719 -18.453 -4.258 1 98.19 128 ILE B CA 1
ATOM 2474 C C . ILE B 1 128 ? -10.227 -18.656 -4.355 1 98.19 128 ILE B C 1
ATOM 2476 O O . ILE B 1 128 ? -10.938 -17.812 -4.91 1 98.19 128 ILE B O 1
ATOM 2480 N N . ALA B 1 129 ? -10.68 -19.719 -3.803 1 98.44 129 ALA B N 1
ATOM 2481 C CA . ALA B 1 129 ? -12.109 -20.031 -3.854 1 98.44 129 ALA B CA 1
ATOM 2482 C C . ALA B 1 129 ? -12.938 -18.938 -3.191 1 98.44 129 ALA B C 1
ATOM 2484 O O . ALA B 1 129 ? -13.977 -18.547 -3.715 1 98.44 129 ALA B O 1
ATOM 2485 N N . GLU B 1 130 ? -12.469 -18.5 -2.078 1 98.62 130 GLU B N 1
ATOM 2486 C CA . GLU B 1 130 ? -13.219 -17.484 -1.351 1 98.62 130 GLU B CA 1
ATOM 2487 C C . GLU B 1 130 ? -13.25 -16.156 -2.111 1 98.62 130 GLU B C 1
ATOM 2489 O O . GLU B 1 130 ? -14.281 -15.492 -2.174 1 98.62 130 GLU B O 1
ATOM 2494 N N . LEU B 1 131 ? -12.164 -15.734 -2.68 1 98.69 131 LEU B N 1
ATOM 2495 C CA . LEU B 1 131 ? -12.125 -14.492 -3.449 1 98.69 131 LEU B CA 1
ATOM 2496 C C . LEU B 1 131 ? -13 -14.602 -4.695 1 98.69 131 LEU B C 1
ATOM 2498 O O . LEU B 1 131 ? -13.672 -13.633 -5.074 1 98.69 131 LEU B O 1
ATOM 2502 N N . GLN B 1 132 ? -13 -15.773 -5.262 1 98.12 132 GLN B N 1
ATOM 2503 C CA . GLN B 1 132 ? -13.898 -16 -6.387 1 98.12 132 GLN B CA 1
ATOM 2504 C C . GLN B 1 132 ? -15.359 -15.906 -5.953 1 98.12 132 GLN B C 1
ATOM 2506 O O . GLN B 1 132 ? -16.188 -15.305 -6.648 1 98.12 132 GLN B O 1
ATOM 2511 N N . ARG B 1 133 ? -15.656 -16.5 -4.863 1 98.38 133 ARG B N 1
ATOM 2512 C CA . ARG B 1 133 ? -17.016 -16.453 -4.328 1 98.38 133 ARG B CA 1
ATOM 2513 C C . ARG B 1 133 ? -17.453 -15.008 -4.09 1 98.38 133 ARG B C 1
ATOM 2515 O O . ARG B 1 133 ? -18.625 -14.68 -4.25 1 98.38 133 ARG B O 1
ATOM 2522 N N . ARG B 1 134 ? -16.531 -14.188 -3.793 1 98.31 134 ARG B N 1
ATOM 2523 C CA . ARG B 1 134 ? -16.797 -12.781 -3.51 1 98.31 134 ARG B CA 1
ATOM 2524 C C . ARG B 1 134 ? -16.875 -11.969 -4.801 1 98.31 134 ARG B C 1
ATOM 2526 O O . ARG B 1 134 ? -17.047 -10.75 -4.762 1 98.31 134 ARG B O 1
ATOM 2533 N N . GLY B 1 135 ? -16.625 -12.586 -5.914 1 98.12 135 GLY B N 1
ATOM 2534 C CA . GLY B 1 135 ? -16.859 -11.953 -7.203 1 98.12 135 GLY B CA 1
ATOM 2535 C C . GLY B 1 135 ? -15.594 -11.555 -7.918 1 98.12 135 GLY B C 1
ATOM 2536 O O . GLY B 1 135 ? -15.633 -10.836 -8.914 1 98.12 135 GLY B O 1
ATOM 2537 N N . PHE B 1 136 ? -14.477 -12.086 -7.438 1 98.69 136 PHE B N 1
ATOM 2538 C CA . PHE B 1 136 ? -13.219 -11.664 -8.031 1 98.69 136 PHE B CA 1
ATOM 2539 C C . PHE B 1 136 ? -12.484 -12.852 -8.641 1 98.69 136 PHE B C 1
ATOM 2541 O O . PHE B 1 136 ? -12.023 -13.742 -7.926 1 98.69 136 PHE B O 1
ATOM 2548 N N . LYS B 1 137 ? -12.32 -12.789 -9.898 1 98.12 137 LYS B N 1
ATOM 2549 C CA . LYS B 1 137 ? -11.625 -13.852 -10.617 1 98.12 137 LYS B CA 1
ATOM 2550 C C . LYS B 1 137 ? -10.109 -13.695 -10.508 1 98.12 137 LYS B C 1
ATOM 2552 O O . LYS B 1 137 ? -9.602 -12.57 -10.43 1 98.12 137 LYS B O 1
ATOM 2557 N N . CYS B 1 138 ? -9.461 -14.82 -10.523 1 98.56 138 CYS B N 1
ATOM 2558 C CA . CYS B 1 138 ? -8.008 -14.781 -10.648 1 98.56 138 CYS B CA 1
ATOM 2559 C C . CYS B 1 138 ? -7.598 -14.305 -12.039 1 98.56 138 CYS B C 1
ATOM 2561 O O . CYS B 1 138 ? -8.016 -14.883 -13.047 1 98.56 138 CYS B O 1
ATOM 2563 N N . VAL B 1 139 ? -6.723 -13.266 -12.117 1 98.81 139 VAL B N 1
ATOM 2564 C CA . VAL B 1 139 ? -6.438 -12.672 -13.414 1 98.81 139 VAL B CA 1
ATOM 2565 C C . VAL B 1 139 ? -4.98 -12.93 -13.797 1 98.81 139 VAL B C 1
ATOM 2567 O O . VAL B 1 139 ? -4.594 -12.766 -14.953 1 98.81 139 VAL B O 1
ATOM 2570 N N . GLN B 1 140 ? -4.195 -13.273 -12.859 1 98.81 140 GLN B N 1
ATOM 2571 C CA . GLN B 1 140 ? -2.816 -13.68 -13.094 1 98.81 140 GLN B CA 1
ATOM 2572 C C . GLN B 1 140 ? -2.312 -14.586 -11.977 1 98.81 140 GLN B C 1
ATOM 2574 O O . GLN B 1 140 ? -2.6 -14.352 -10.805 1 98.81 140 GLN B O 1
ATOM 2579 N N . SER B 1 141 ? -1.527 -15.602 -12.312 1 98.75 141 SER B N 1
ATOM 2580 C CA . SER B 1 141 ? -1.016 -16.516 -11.305 1 98.75 141 SER B CA 1
ATOM 2581 C C . SER B 1 141 ? 0.253 -17.219 -11.781 1 98.75 141 SER B C 1
ATOM 2583 O O . SER B 1 141 ? 0.654 -17.062 -12.938 1 98.75 141 SER B O 1
ATOM 2585 N N . GLY B 1 142 ? 0.861 -17.859 -10.945 1 98.56 142 GLY B N 1
ATOM 2586 C CA . GLY B 1 142 ? 2.033 -18.672 -11.203 1 98.56 142 GLY B CA 1
ATOM 2587 C C . GLY B 1 142 ? 2.59 -19.328 -9.953 1 98.56 142 GLY B C 1
ATOM 2588 O O . GLY B 1 142 ? 2.07 -19.125 -8.852 1 98.56 142 GLY B O 1
ATOM 2589 N N . SER B 1 143 ? 3.578 -20.203 -10.188 1 98.19 143 SER B N 1
ATOM 2590 C CA . SER B 1 143 ? 4.277 -20.906 -9.109 1 98.19 143 SER B CA 1
ATOM 2591 C C . SER B 1 143 ? 5.789 -20.797 -9.281 1 98.19 143 SER B C 1
ATOM 2593 O O . SER B 1 143 ? 6.379 -21.547 -10.07 1 98.19 143 SER B O 1
ATOM 2595 N N . TRP B 1 144 ? 6.406 -19.859 -8.523 1 97.69 144 TRP B N 1
ATOM 2596 C CA . TRP B 1 144 ? 7.855 -19.672 -8.586 1 97.69 144 TRP B CA 1
ATOM 2597 C C . TRP B 1 144 ? 8.578 -20.844 -7.93 1 97.69 144 TRP B C 1
ATOM 2599 O O . TRP B 1 144 ? 8.273 -21.219 -6.797 1 97.69 144 TRP B O 1
ATOM 2609 N N . MET B 1 145 ? 9.422 -21.516 -8.688 1 96.12 145 MET B N 1
ATOM 2610 C CA . MET B 1 145 ? 10.188 -22.688 -8.297 1 96.12 145 MET B CA 1
ATOM 2611 C C . MET B 1 145 ? 9.266 -23.844 -7.934 1 96.12 145 MET B C 1
ATOM 2613 O O . MET B 1 145 ? 9.648 -24.734 -7.156 1 96.12 145 MET B O 1
ATOM 2617 N N . GLY B 1 146 ? 8.023 -23.75 -8.266 1 94.62 146 GLY B N 1
ATOM 2618 C CA . GLY B 1 146 ? 7.043 -24.797 -8.078 1 94.62 146 GLY B CA 1
ATOM 2619 C C . GLY B 1 146 ? 6.445 -24.812 -6.68 1 94.62 146 GLY B C 1
ATOM 2620 O O . GLY B 1 146 ? 5.508 -25.562 -6.406 1 94.62 146 GLY B O 1
ATOM 2621 N N . VAL B 1 147 ? 6.941 -23.859 -5.812 1 91.81 147 VAL B N 1
ATOM 2622 C CA . VAL B 1 147 ? 6.52 -24 -4.426 1 91.81 147 VAL B CA 1
ATOM 2623 C C . VAL B 1 147 ? 5.988 -22.672 -3.896 1 91.81 147 VAL B C 1
ATOM 2625 O O . VAL B 1 147 ? 5.273 -22.641 -2.893 1 91.81 147 VAL B O 1
ATOM 2628 N N . ASN B 1 148 ? 6.375 -21.578 -4.445 1 94.25 148 ASN B N 1
ATOM 2629 C CA . ASN B 1 148 ? 5.797 -20.281 -4.133 1 94.25 148 ASN B CA 1
ATOM 2630 C C . ASN B 1 148 ? 4.664 -19.922 -5.094 1 94.25 148 ASN B C 1
ATOM 2632 O O . ASN B 1 148 ? 4.914 -19.516 -6.23 1 94.25 148 ASN B O 1
ATOM 2636 N N . HIS B 1 149 ? 3.447 -20.094 -4.598 1 96.94 149 HIS B N 1
ATOM 2637 C CA . HIS B 1 149 ? 2.273 -19.844 -5.43 1 96.94 149 HIS B CA 1
ATOM 2638 C C . HIS B 1 149 ? 1.759 -18.422 -5.254 1 96.94 149 HIS B C 1
ATOM 2640 O O . HIS B 1 149 ? 1.668 -17.922 -4.129 1 96.94 149 HIS B O 1
ATOM 2646 N N . PHE B 1 150 ? 1.474 -17.734 -6.336 1 98.44 150 PHE B N 1
ATOM 2647 C CA . PHE B 1 150 ? 0.915 -16.391 -6.27 1 98.44 150 PHE B CA 1
ATOM 2648 C C . PHE B 1 150 ? -0.301 -16.266 -7.18 1 98.44 150 PHE B C 1
ATOM 2650 O O . PHE B 1 150 ? -0.377 -16.938 -8.219 1 98.44 150 PHE B O 1
ATOM 2657 N N . ALA B 1 151 ? -1.254 -15.508 -6.781 1 98.81 151 ALA B N 1
ATOM 2658 C CA . ALA B 1 151 ? -2.475 -15.227 -7.531 1 98.81 151 ALA B CA 1
ATOM 2659 C C . ALA B 1 151 ? -2.914 -13.773 -7.34 1 98.81 151 ALA B C 1
ATOM 2661 O O . ALA B 1 151 ? -2.93 -13.266 -6.215 1 98.81 151 ALA B O 1
ATOM 2662 N N . PHE B 1 152 ? -3.244 -13.148 -8.438 1 98.94 152 PHE B N 1
ATOM 2663 C CA . PHE B 1 152 ? -3.811 -11.805 -8.461 1 98.94 152 PHE B CA 1
ATOM 2664 C C . PHE B 1 152 ? -5.27 -11.844 -8.898 1 98.94 152 PHE B C 1
ATOM 2666 O O . PHE B 1 152 ? -5.648 -12.648 -9.75 1 98.94 152 PHE B O 1
ATOM 2673 N N . PHE B 1 153 ? -6.027 -10.898 -8.438 1 98.94 153 PHE B N 1
ATOM 2674 C CA . PHE B 1 153 ? -7.465 -10.961 -8.664 1 98.94 153 PHE B CA 1
ATOM 2675 C C . PHE B 1 153 ? -7.965 -9.695 -9.344 1 98.94 153 PHE B C 1
ATOM 2677 O O . PHE B 1 153 ? -7.387 -8.617 -9.164 1 98.94 153 PHE B O 1
ATOM 2684 N N . GLY B 1 154 ? -9.016 -9.898 -10.125 1 98.69 154 GLY B N 1
ATOM 2685 C CA . GLY B 1 154 ? -9.586 -8.789 -10.867 1 98.69 154 GLY B CA 1
ATOM 2686 C C . GLY B 1 154 ? -10.359 -7.816 -9.992 1 98.69 154 GLY B C 1
ATOM 2687 O O . GLY B 1 154 ? -11.562 -7.625 -10.18 1 98.69 154 GLY B O 1
ATOM 2688 N N . THR B 1 155 ? -9.633 -7.125 -9.125 1 98.81 155 THR B N 1
ATOM 2689 C CA . THR B 1 155 ? -10.289 -6.23 -8.18 1 98.81 155 THR B CA 1
ATOM 2690 C C . THR B 1 155 ? -10.211 -4.781 -8.656 1 98.81 155 THR B C 1
ATOM 2692 O O . THR B 1 155 ? -10.898 -3.91 -8.133 1 98.81 155 THR B O 1
ATOM 2695 N N . GLU B 1 156 ? -9.445 -4.496 -9.609 1 98.56 156 GLU B N 1
ATOM 2696 C CA . GLU B 1 156 ? -9.141 -3.119 -9.984 1 98.56 156 GLU B CA 1
ATOM 2697 C C . GLU B 1 156 ? -10.406 -2.357 -10.367 1 98.56 156 GLU B C 1
ATOM 2699 O O . GLU B 1 156 ? -10.594 -1.211 -9.953 1 98.56 156 GLU B O 1
ATOM 2704 N N . ALA B 1 157 ? -11.289 -2.977 -11.086 1 97.69 157 ALA B N 1
ATOM 2705 C CA . ALA B 1 157 ? -12.484 -2.291 -11.562 1 97.69 157 ALA B CA 1
ATOM 2706 C C . ALA B 1 157 ? -13.367 -1.853 -10.391 1 97.69 157 ALA B C 1
ATOM 2708 O O . ALA B 1 157 ? -14.031 -0.816 -10.461 1 97.69 157 ALA B O 1
ATOM 2709 N N . ASP B 1 158 ? -13.344 -2.564 -9.352 1 98.25 158 ASP B N 1
ATOM 2710 C CA . ASP B 1 158 ? -14.227 -2.318 -8.219 1 98.25 158 ASP B CA 1
ATOM 2711 C C . ASP B 1 158 ? -13.547 -1.453 -7.164 1 98.25 158 ASP B C 1
ATOM 2713 O O . ASP B 1 158 ? -14.211 -0.698 -6.449 1 98.25 158 ASP B O 1
ATOM 2717 N N . THR B 1 159 ? -12.227 -1.584 -7.008 1 98.62 159 THR B N 1
ATOM 2718 C CA . THR B 1 159 ? -11.539 -0.996 -5.863 1 98.62 159 THR B CA 1
ATOM 2719 C C . THR B 1 159 ? -10.477 0.002 -6.32 1 98.62 159 THR B C 1
ATOM 2721 O O . THR B 1 159 ? -9.891 0.712 -5.5 1 98.62 159 THR B O 1
ATOM 2724 N N . THR B 1 160 ? -10.172 0.009 -7.59 1 98.62 160 THR B N 1
ATOM 2725 C CA . THR B 1 160 ? -9.188 0.859 -8.25 1 98.62 160 THR B CA 1
ATOM 2726 C C . THR B 1 160 ? -7.777 0.313 -8.047 1 98.62 160 THR B C 1
ATOM 2728 O O . THR B 1 160 ? -6.801 0.916 -8.5 1 98.62 160 THR B O 1
ATOM 2731 N N . THR B 1 161 ? -7.586 -0.816 -7.336 1 98.81 161 THR B N 1
ATOM 2732 C CA . THR B 1 161 ? -6.293 -1.469 -7.16 1 98.81 161 THR B CA 1
ATOM 2733 C C . THR B 1 161 ? -6.438 -2.986 -7.234 1 98.81 161 THR B C 1
ATOM 2735 O O . THR B 1 161 ? -7.547 -3.502 -7.371 1 98.81 161 THR B O 1
ATOM 2738 N N . VAL B 1 162 ? -5.305 -3.67 -7.156 1 98.88 162 VAL B N 1
ATOM 2739 C CA . VAL B 1 162 ? -5.293 -5.121 -7.305 1 98.88 162 VAL B CA 1
ATOM 2740 C C . VAL B 1 162 ? -4.906 -5.773 -5.98 1 98.88 162 VAL B C 1
ATOM 2742 O O . VAL B 1 162 ? -4.047 -5.262 -5.258 1 98.88 162 VAL B O 1
ATOM 2745 N N . PHE B 1 163 ? -5.531 -6.879 -5.688 1 98.94 163 PHE B N 1
ATOM 2746 C CA . PHE B 1 163 ? -5.219 -7.664 -4.5 1 98.94 163 PHE B CA 1
ATOM 2747 C C . PHE B 1 163 ? -4.57 -8.992 -4.887 1 98.94 163 PHE B C 1
ATOM 2749 O O . PHE B 1 163 ? -4.992 -9.633 -5.848 1 98.94 163 PHE B O 1
ATOM 2756 N N . GLU B 1 164 ? -3.609 -9.344 -4.094 1 98.94 164 GLU B N 1
ATOM 2757 C CA . GLU B 1 164 ? -2.848 -10.57 -4.281 1 98.94 164 GLU B CA 1
ATOM 2758 C C . GLU B 1 164 ? -2.898 -11.445 -3.031 1 98.94 164 GLU B C 1
ATOM 2760 O O . GLU B 1 164 ? -3.047 -10.945 -1.918 1 98.94 164 GLU B O 1
ATOM 2765 N N . THR B 1 165 ? -2.812 -12.727 -3.229 1 98.44 165 THR B N 1
ATOM 2766 C CA . THR B 1 165 ? -2.375 -13.641 -2.18 1 98.44 165 THR B CA 1
ATOM 2767 C C . THR B 1 165 ? -1.278 -14.57 -2.693 1 98.44 165 THR B C 1
ATOM 2769 O O . THR B 1 165 ? -1.188 -14.828 -3.896 1 98.44 165 THR B O 1
ATOM 2772 N N . TYR B 1 166 ? -0.424 -14.93 -1.805 1 97.06 166 TYR B N 1
ATOM 2773 C CA . TYR B 1 166 ? 0.637 -15.875 -2.141 1 97.06 166 TYR B CA 1
ATOM 2774 C C . TYR B 1 166 ? 0.922 -16.812 -0.975 1 97.06 166 TYR B C 1
ATOM 2776 O O . TYR B 1 166 ? 0.562 -16.516 0.168 1 97.06 166 TYR B O 1
ATOM 2784 N N . ALA B 1 167 ? 1.471 -17.922 -1.272 1 93.62 167 ALA B N 1
ATOM 2785 C CA . ALA B 1 167 ? 1.785 -18.922 -0.268 1 93.62 167 ALA B CA 1
ATOM 2786 C C . ALA B 1 167 ? 3.174 -19.516 -0.5 1 93.62 167 ALA B C 1
ATOM 2788 O O . ALA B 1 167 ? 3.555 -19.797 -1.641 1 93.62 167 ALA B O 1
ATOM 2789 N N . PHE B 1 168 ? 3.877 -19.594 0.566 1 87.81 168 PHE B N 1
ATOM 2790 C CA . PHE B 1 168 ? 5.172 -20.25 0.626 1 87.81 168 PHE B CA 1
ATOM 2791 C C . PHE B 1 168 ? 5.078 -21.547 1.425 1 87.81 168 PHE B C 1
ATOM 2793 O O . PHE B 1 168 ? 4.215 -21.688 2.291 1 87.81 168 PHE B O 1
ATOM 2800 N N . PRO B 1 169 ? 6.074 -22.391 1.13 1 86.94 169 PRO B N 1
ATOM 2801 C CA . PRO B 1 169 ? 6.152 -23.516 2.066 1 86.94 169 PRO B CA 1
ATOM 2802 C C . PRO B 1 169 ? 6.672 -23.109 3.441 1 86.94 169 PRO B C 1
ATOM 2804 O O . PRO B 1 169 ? 7.289 -22.047 3.58 1 86.94 169 PRO B O 1
ATOM 2807 N N . ASP B 1 170 ? 6.426 -23.906 4.43 1 81.94 170 ASP B N 1
ATOM 2808 C CA . ASP B 1 170 ? 6.77 -23.594 5.812 1 81.94 170 ASP B CA 1
ATOM 2809 C C . ASP B 1 170 ? 8.281 -23.422 5.977 1 81.94 170 ASP B C 1
ATOM 2811 O O . ASP B 1 170 ? 8.734 -22.641 6.824 1 81.94 170 ASP B O 1
ATOM 2815 N N . ASP B 1 171 ? 8.992 -24.062 5.219 1 82.94 171 ASP B N 1
ATOM 2816 C CA . ASP B 1 171 ? 10.445 -24.047 5.352 1 82.94 171 ASP B CA 1
ATOM 2817 C C . ASP B 1 171 ? 11.086 -23.172 4.266 1 82.94 171 ASP B C 1
ATOM 2819 O O . ASP B 1 171 ? 12.242 -23.391 3.895 1 82.94 171 ASP B O 1
ATOM 2823 N N . TRP B 1 172 ? 10.367 -22.219 3.846 1 84.81 172 TRP B N 1
ATOM 2824 C CA . TRP B 1 172 ? 10.828 -21.375 2.752 1 84.81 172 TRP B CA 1
ATOM 2825 C C . TRP B 1 172 ? 12.078 -20.594 3.158 1 84.81 172 TRP B C 1
ATOM 2827 O O . TRP B 1 172 ? 12.133 -20.047 4.258 1 84.81 172 TRP B O 1
ATOM 2837 N N . ASP B 1 173 ? 13.023 -20.656 2.238 1 84.56 173 ASP B N 1
ATOM 2838 C CA . ASP B 1 173 ? 14.172 -19.75 2.27 1 84.56 173 ASP B CA 1
ATOM 2839 C C . ASP B 1 173 ? 14.43 -19.141 0.895 1 84.56 173 ASP B C 1
ATOM 2841 O O . ASP B 1 173 ? 14.562 -19.859 -0.099 1 84.56 173 ASP B O 1
ATOM 2845 N N . TYR B 1 174 ? 14.539 -17.859 0.849 1 91 174 TYR B N 1
ATOM 2846 C CA . TYR B 1 174 ? 14.805 -17.219 -0.432 1 91 174 TYR B CA 1
ATOM 2847 C C . TYR B 1 174 ? 16.094 -17.734 -1.044 1 91 174 TYR B C 1
ATOM 2849 O O . TYR B 1 174 ? 17.141 -17.781 -0.377 1 91 174 TYR B O 1
ATOM 2857 N N . PRO B 1 175 ? 16 -18.141 -2.242 1 93.69 175 PRO B N 1
ATOM 2858 C CA . PRO B 1 175 ? 17.266 -18.5 -2.896 1 93.69 175 PRO B CA 1
ATOM 2859 C C . PRO B 1 175 ? 18.203 -17.312 -3.039 1 93.69 175 PRO B C 1
ATOM 2861 O O . PRO B 1 175 ? 17.781 -16.156 -2.953 1 93.69 175 PRO B O 1
ATOM 2864 N N . GLU B 1 176 ? 19.5 -17.688 -3.248 1 95.38 176 GLU B N 1
ATOM 2865 C CA . GLU B 1 176 ? 20.422 -16.594 -3.555 1 95.38 176 GLU B CA 1
ATOM 2866 C C . GLU B 1 176 ? 19.953 -15.797 -4.762 1 95.38 176 GLU B C 1
ATOM 2868 O O . GLU B 1 176 ? 19.594 -16.375 -5.797 1 95.38 176 GLU B O 1
ATOM 2873 N N . PRO B 1 177 ? 19.891 -14.469 -4.574 1 97.25 177 PRO B N 1
ATOM 2874 C CA . PRO B 1 177 ? 19.406 -13.664 -5.695 1 97.25 177 PRO B CA 1
ATOM 2875 C C . PRO B 1 177 ? 20.422 -13.57 -6.84 1 97.25 177 PRO B C 1
ATOM 2877 O O . PRO B 1 177 ? 21.594 -13.883 -6.652 1 97.25 177 PRO B O 1
ATOM 2880 N N . GLU B 1 178 ? 19.891 -13.18 -7.992 1 98.06 178 GLU B N 1
ATOM 2881 C CA . GLU B 1 178 ? 20.781 -12.898 -9.109 1 98.06 178 GLU B CA 1
ATOM 2882 C C . GLU B 1 178 ? 21.781 -11.797 -8.75 1 98.06 178 GLU B C 1
ATOM 2884 O O . GLU B 1 178 ? 22.938 -11.836 -9.164 1 98.06 178 GLU B O 1
ATOM 2889 N N . SER B 1 179 ? 21.266 -10.805 -7.992 1 97.75 179 SER B N 1
ATOM 2890 C CA . SER B 1 179 ? 22.109 -9.742 -7.457 1 97.75 179 SER B CA 1
ATOM 2891 C C . SER B 1 179 ? 21.469 -9.07 -6.254 1 97.75 179 SER B C 1
ATOM 2893 O O . SER B 1 179 ? 20.25 -9.141 -6.082 1 97.75 179 SER B O 1
ATOM 2895 N N . TRP B 1 180 ? 22.312 -8.555 -5.43 1 97.5 180 TRP B N 1
ATOM 2896 C CA . TRP B 1 180 ? 21.891 -7.625 -4.391 1 97.5 180 TRP B CA 1
ATOM 2897 C C . TRP B 1 180 ? 21.984 -6.184 -4.875 1 97.5 180 TRP B C 1
ATOM 2899 O O . TRP B 1 180 ? 22.859 -5.855 -5.688 1 97.5 180 TRP B O 1
ATOM 2909 N N . TYR B 1 181 ? 21.141 -5.355 -4.379 1 97.31 181 TYR B N 1
ATOM 2910 C CA . TYR B 1 181 ? 21.203 -3.926 -4.664 1 97.31 181 TYR B CA 1
ATOM 2911 C C . TYR B 1 181 ? 21.062 -3.105 -3.387 1 97.31 181 TYR B C 1
ATOM 2913 O O . TYR B 1 181 ? 20.062 -3.221 -2.678 1 97.31 181 TYR B O 1
ATOM 2921 N N . PRO B 1 182 ? 21.891 -2.309 -2.998 1 95.81 182 PRO B N 1
ATOM 2922 C CA . PRO B 1 182 ? 23.188 -2.135 -3.664 1 95.81 182 PRO B CA 1
ATOM 2923 C C . PRO B 1 182 ? 24.062 -3.387 -3.594 1 95.81 182 PRO B C 1
ATOM 2925 O O . PRO B 1 182 ? 23.781 -4.297 -2.814 1 95.81 182 PRO B O 1
ATOM 2928 N N . PRO B 1 183 ? 25.062 -3.383 -4.484 1 94.19 183 PRO B N 1
ATOM 2929 C CA . PRO B 1 183 ? 25.953 -4.551 -4.461 1 94.19 183 PRO B CA 1
ATOM 2930 C C . PRO B 1 183 ? 26.641 -4.742 -3.113 1 94.19 183 PRO B C 1
ATOM 2932 O O . PRO B 1 183 ? 27.016 -3.762 -2.465 1 94.19 183 PRO B O 1
ATOM 2935 N N . ARG B 1 184 ? 26.703 -6.027 -2.725 1 86.81 184 ARG B N 1
ATOM 2936 C CA . ARG B 1 184 ? 27.391 -6.375 -1.487 1 86.81 184 ARG B CA 1
ATOM 2937 C C . ARG B 1 184 ? 28.891 -6.457 -1.708 1 86.81 184 ARG B C 1
ATOM 2939 O O . ARG B 1 184 ? 29.344 -6.84 -2.789 1 86.81 184 ARG B O 1
ATOM 2946 N N . ALA B 1 185 ? 29.609 -5.945 -0.656 1 70.19 185 ALA B N 1
ATOM 2947 C CA . ALA B 1 185 ? 31.078 -6.012 -0.71 1 70.19 185 ALA B CA 1
ATOM 2948 C C . ALA B 1 185 ? 31.562 -7.461 -0.694 1 70.19 185 ALA B C 1
ATOM 2950 O O . ALA B 1 185 ? 30.922 -8.328 -0.082 1 70.19 185 ALA B O 1
#

Foldseek 3Di:
DPPPPCDPVNVVVVVCVPDDDDCQQPDWAEWEKEAQDVLVVVVVVVVVVWDFKFKAKDWCVFKPPKDAQRHDKTWIWIWMWTDDVRYIYIYIHTDDIDDVSVVCCVVPNIDTAEIETCSVVDDPVVSQVVVVVVPWHFGTWIGGNNFKTKTKTPCCVPPVHIYMYIDGDPPDDDPHGPAIVVGDD/DPPPPCDPVNVVVVVCVPDDDDCQQPDWAEWEKEAQDVLVVVVVVVVVVWDFKFKAKDWCVFKPPKDAQRHHKTWIWIWMWTDDVRYIYIYIHTDDIDDVSVVCCVVPNIDTAEIETCSVVDDPVVSQVVVVVVPWHFGTWIGGNNFKTKTKTPCCVPPVHIYMYIDGDPPDDDPHGPAIVVGDD

pLDDT: mean 94.51, std 11.18, range [23.44, 98.94]

Secondary structure (DSSP, 8-state):
-------HHHHHHHHHTT-----TT--EEEEEEE-S-HHHHHHHHHHTT---EEEEEE-TTTEEEEEETTEE---EEEEEEEEETTEEEEEEEEEES--HHHHHHHHH-SEEEEEEE-GGG--HHHHHHHHHHTT--EEEEEEETTTEEEEEES-HHHHSSEEEEEE--TT--PPPPSEEESPP-/-------HHHHHHHHHTT-----TT--EEEEEEE-S-HHHHHHHHHHTT---EEEEEE-TTTEEEEEETTEE---EEEEEEEEETTEEEEEEEEEES--HHHHHHHHH-SEEEEEEE-GGG--HHHHHHHHHHTT--EEEEEEETTTEEEEEES-HHHHSSEEEEEE--TT--PPPPSEEESPP-

Solvent-accessible surface area (backbone atoms only — not comparable to full-atom values): 18990 Å² total; per-residue (Å²): 128,81,73,61,62,60,45,66,68,56,55,43,55,56,47,40,69,80,53,84,64,60,65,66,46,28,35,67,46,33,44,29,32,34,36,97,44,62,65,59,32,46,56,31,32,43,58,69,37,42,32,49,29,36,33,42,74,46,27,67,90,48,23,41,78,32,29,39,69,77,34,82,41,66,39,31,30,39,38,32,38,21,34,45,68,71,28,36,40,34,39,37,26,69,71,44,62,75,46,72,58,50,52,39,39,74,72,33,43,56,22,49,49,36,39,25,31,46,33,72,65,54,61,66,70,57,52,53,51,52,42,38,74,54,70,28,49,63,35,32,36,31,16,47,75,71,53,37,37,39,41,28,32,60,33,34,90,41,48,40,35,31,45,30,39,61,43,65,48,58,81,66,69,82,69,86,52,83,39,51,41,70,75,76,132,127,82,74,62,61,61,45,68,68,57,54,43,54,56,48,40,70,79,54,84,65,59,63,65,46,30,33,68,46,33,44,29,32,34,36,97,46,62,65,59,32,47,56,32,32,41,56,68,38,43,33,50,28,35,32,42,73,46,28,67,89,48,25,41,77,31,29,38,69,76,33,83,42,66,40,30,30,40,40,31,40,22,34,43,69,70,30,36,40,34,40,39,24,71,71,44,63,75,48,73,58,49,52,39,39,73,72,35,43,56,22,49,49,36,38,26,31,46,33,70,66,56,59,67,69,57,53,54,52,51,42,38,72,54,71,27,48,64,34,33,35,32,16,46,74,72,52,38,37,39,41,29,32,59,34,34,90,41,48,40,34,31,46,30,38,61,44,64,48,57,81,67,68,83,70,87,51,82,40,51,42,70,74,75,132

Organism: NCBI:txid47879

Radius of gyration: 19.85 Å; Cα contacts (8 Å, |Δi|>4): 878; chains: 2; bounding box: 60×58×53 Å